Protein AF-A0A4Q4CJZ8-F1 (afdb_monomer)

Radius of gyration: 35.41 Å; Cα contacts (8 Å, |Δi|>4): 61; chains: 1; bounding box: 88×68×101 Å

Mean predicted aligned error: 16.84 Å

Structure (mmCIF, N/CA/C/O backbone):
data_AF-A0A4Q4CJZ8-F1
#
_entry.id   AF-A0A4Q4CJZ8-F1
#
loop_
_atom_site.group_PDB
_atom_site.id
_atom_site.type_symbol
_atom_site.label_atom_id
_atom_site.label_alt_id
_atom_site.label_comp_id
_atom_site.label_asym_id
_atom_site.label_entity_id
_atom_site.label_seq_id
_atom_site.pdbx_PDB_ins_code
_atom_site.Cartn_x
_atom_site.Cartn_y
_atom_site.Cartn_z
_atom_site.occupancy
_atom_site.B_iso_or_equiv
_atom_site.auth_seq_id
_atom_site.auth_comp_id
_atom_site.auth_asym_id
_atom_site.auth_atom_id
_atom_site.pdbx_PDB_model_num
ATOM 1 N N . MET A 1 1 ? 57.963 6.207 -37.052 1.00 55.28 1 MET A N 1
ATOM 2 C CA . MET A 1 1 ? 56.684 5.453 -37.111 1.00 55.28 1 MET A CA 1
ATOM 3 C C . MET A 1 1 ? 55.478 6.366 -36.857 1.00 55.28 1 MET A C 1
ATOM 5 O O . MET A 1 1 ? 54.587 6.380 -37.692 1.00 55.28 1 MET A O 1
ATOM 9 N N . ALA A 1 2 ? 55.462 7.180 -35.789 1.00 58.94 2 ALA A N 1
ATOM 10 C CA . ALA A 1 2 ? 54.347 8.095 -35.489 1.00 58.94 2 ALA A CA 1
ATOM 11 C C . ALA A 1 2 ? 54.150 9.240 -36.516 1.00 58.94 2 ALA A C 1
ATOM 13 O O . ALA A 1 2 ? 53.022 9.506 -36.915 1.00 58.94 2 ALA A O 1
ATOM 14 N N . GLU A 1 3 ? 55.219 9.862 -37.029 1.00 59.12 3 GLU A N 1
ATOM 15 C CA . GLU A 1 3 ? 55.091 10.961 -38.013 1.00 59.12 3 GLU A CA 1
ATOM 16 C C . GLU A 1 3 ? 54.532 10.517 -39.376 1.00 59.12 3 GLU A C 1
ATOM 18 O O . GLU A 1 3 ? 53.774 11.246 -40.017 1.00 59.12 3 GLU A O 1
ATOM 23 N N . ALA A 1 4 ? 54.830 9.285 -39.801 1.00 64.12 4 ALA A N 1
ATOM 24 C CA . ALA A 1 4 ? 54.294 8.721 -41.041 1.00 64.12 4 ALA A CA 1
ATOM 25 C C . ALA A 1 4 ? 52.776 8.456 -40.953 1.00 64.12 4 ALA A C 1
ATOM 27 O O . ALA A 1 4 ? 52.062 8.621 -41.946 1.00 64.12 4 ALA A O 1
ATOM 28 N N . ALA A 1 5 ? 52.272 8.100 -39.764 1.00 65.19 5 ALA A N 1
ATOM 29 C CA . ALA A 1 5 ? 50.844 7.909 -39.502 1.00 65.19 5 ALA A CA 1
ATOM 30 C C . ALA A 1 5 ? 50.070 9.241 -39.518 1.00 65.19 5 ALA A C 1
ATOM 32 O O . ALA A 1 5 ? 48.980 9.322 -40.079 1.00 65.19 5 ALA A O 1
ATOM 33 N N . VAL A 1 6 ? 50.658 10.317 -38.984 1.00 73.44 6 VAL A N 1
ATOM 34 C CA . VAL A 1 6 ? 50.047 11.659 -39.015 1.00 73.44 6 VAL A CA 1
ATOM 35 C C . VAL A 1 6 ? 49.985 12.206 -40.447 1.00 73.44 6 VAL A C 1
ATOM 37 O O . VAL A 1 6 ? 48.949 12.720 -40.871 1.00 73.44 6 VAL A O 1
ATOM 40 N N . GLY A 1 7 ? 51.051 12.029 -41.237 1.00 78.19 7 GLY A N 1
ATOM 41 C CA . GLY A 1 7 ? 51.081 12.460 -42.640 1.00 78.19 7 GLY A CA 1
ATOM 42 C C . GLY A 1 7 ? 50.106 11.700 -43.551 1.00 78.19 7 GLY A C 1
ATOM 43 O O . GLY A 1 7 ? 49.551 12.279 -44.487 1.00 78.19 7 GLY A O 1
ATOM 44 N N . THR A 1 8 ? 49.855 10.416 -43.280 1.00 77.56 8 THR A N 1
ATOM 45 C CA . THR A 1 8 ? 48.871 9.609 -44.025 1.00 77.56 8 THR A CA 1
ATOM 46 C C . THR A 1 8 ? 47.430 9.931 -43.625 1.00 77.56 8 THR A C 1
ATOM 48 O O . THR A 1 8 ? 46.586 10.048 -44.513 1.00 77.56 8 THR A O 1
ATOM 51 N N . LEU A 1 9 ? 47.155 10.193 -42.342 1.00 82.12 9 LEU A N 1
ATOM 52 C CA . LEU A 1 9 ? 45.859 10.706 -41.873 1.00 82.12 9 LEU A CA 1
ATOM 53 C C . LEU A 1 9 ? 45.522 12.074 -42.483 1.00 82.12 9 LEU A C 1
ATOM 55 O O . LEU A 1 9 ? 44.416 12.264 -42.985 1.00 82.12 9 LEU A O 1
ATOM 59 N N . ALA A 1 10 ? 46.479 13.007 -42.514 1.00 80.50 10 ALA A N 1
ATOM 60 C CA . ALA A 1 10 ? 46.269 14.339 -43.086 1.00 80.50 10 ALA A CA 1
ATOM 61 C C . ALA A 1 10 ? 45.946 14.287 -44.591 1.00 80.50 10 ALA A C 1
ATOM 63 O O . ALA A 1 10 ? 45.011 14.942 -45.056 1.00 80.50 10 ALA A O 1
ATOM 64 N N . ARG A 1 11 ? 46.671 13.453 -45.352 1.00 80.12 11 ARG A N 1
ATOM 65 C CA . ARG A 1 11 ? 46.379 13.214 -46.777 1.00 80.12 11 ARG A CA 1
ATOM 66 C C . ARG A 1 11 ? 45.036 12.513 -46.976 1.00 80.12 11 ARG A C 1
ATOM 68 O O . ARG A 1 11 ? 44.320 12.860 -47.911 1.00 80.12 11 ARG A O 1
ATOM 75 N N . GLY A 1 12 ? 44.675 11.581 -46.092 1.00 81.56 12 GLY A N 1
ATOM 76 C CA . GLY A 1 12 ? 43.373 10.913 -46.095 1.00 81.56 12 GLY A CA 1
ATOM 77 C C . GLY A 1 12 ? 42.212 11.891 -45.906 1.00 81.56 12 GLY A C 1
ATOM 78 O O . GLY A 1 12 ? 41.289 11.906 -46.719 1.00 81.56 12 GLY A O 1
ATOM 79 N N . CYS A 1 13 ? 42.290 12.771 -44.903 1.00 84.19 13 CYS A N 1
ATOM 80 C CA . CYS A 1 13 ? 41.291 13.818 -44.666 1.00 84.19 13 CYS A CA 1
ATOM 81 C C . CYS A 1 13 ? 41.201 14.811 -45.835 1.00 84.19 13 CYS A C 1
ATOM 83 O O . CYS A 1 13 ? 40.101 15.161 -46.261 1.00 84.19 13 CYS A O 1
ATOM 85 N N . GLY A 1 14 ? 42.345 15.231 -46.392 1.00 82.94 14 GLY A N 1
ATOM 86 C CA . GLY A 1 14 ? 42.392 16.130 -47.549 1.00 82.94 14 GLY A CA 1
ATOM 87 C C . GLY A 1 14 ? 41.793 15.514 -48.818 1.00 82.94 14 GLY A C 1
ATOM 88 O O . GLY A 1 14 ? 41.051 16.181 -49.538 1.00 82.94 14 GLY A O 1
ATOM 89 N N . ALA A 1 15 ? 42.048 14.226 -49.070 1.00 81.38 15 ALA A N 1
ATOM 90 C CA . ALA A 1 15 ? 41.453 13.495 -50.187 1.00 81.38 15 ALA A CA 1
ATOM 91 C C . ALA A 1 15 ? 39.929 13.340 -50.028 1.00 81.38 15 ALA A C 1
ATOM 93 O O . ALA A 1 15 ? 39.193 13.570 -50.986 1.00 81.38 15 ALA A O 1
ATOM 94 N N . LEU A 1 16 ? 39.446 13.034 -48.818 1.00 82.06 16 LEU A N 1
ATOM 95 C CA . LEU A 1 16 ? 38.016 12.972 -48.490 1.00 82.06 16 LEU A CA 1
ATOM 96 C C . LEU A 1 16 ? 37.323 14.323 -48.710 1.00 82.06 16 LEU A C 1
ATOM 98 O O . LEU A 1 16 ? 36.301 14.383 -49.390 1.00 82.06 16 LEU A O 1
ATOM 102 N N . ALA A 1 17 ? 37.914 15.414 -48.217 1.00 82.56 17 ALA A N 1
ATOM 103 C CA . ALA A 1 17 ? 37.393 16.764 -48.428 1.00 82.56 17 ALA A CA 1
ATOM 104 C C . ALA A 1 17 ? 37.370 17.146 -49.920 1.00 82.56 17 ALA A C 1
ATOM 106 O O . ALA A 1 17 ? 36.387 17.707 -50.407 1.00 82.56 17 ALA A O 1
ATOM 107 N N . GLY A 1 18 ? 38.418 16.782 -50.667 1.00 81.44 18 GLY A N 1
ATOM 108 C CA . GLY A 1 18 ? 38.489 16.996 -52.112 1.00 81.44 18 GLY A CA 1
ATOM 109 C C . GLY A 1 18 ? 37.427 16.217 -52.897 1.00 81.44 18 GLY A C 1
ATOM 110 O O . GLY A 1 18 ? 36.854 16.750 -53.847 1.00 81.44 18 GLY A O 1
ATOM 111 N N . ILE A 1 19 ? 37.122 14.980 -52.495 1.00 79.81 19 ILE A N 1
ATOM 112 C CA . ILE A 1 19 ? 36.039 14.169 -53.076 1.00 79.81 19 ILE A CA 1
ATOM 113 C C . ILE A 1 19 ? 34.674 14.794 -52.756 1.00 79.81 19 ILE A C 1
ATOM 115 O O . ILE A 1 19 ? 33.838 14.920 -53.653 1.00 79.81 19 ILE A O 1
ATOM 119 N N . CYS A 1 20 ? 34.479 15.276 -51.524 1.00 79.56 20 CYS A N 1
ATOM 120 C CA . CYS A 1 20 ? 33.250 15.958 -51.122 1.00 79.56 20 CYS A CA 1
ATOM 121 C C . CYS A 1 20 ? 32.994 17.246 -51.922 1.00 79.56 20 CYS A C 1
ATOM 123 O O . CYS A 1 20 ? 31.863 17.501 -52.335 1.00 79.56 20 CYS A O 1
ATOM 125 N N . ALA A 1 21 ? 34.042 18.032 -52.190 1.00 82.62 21 ALA A N 1
ATOM 126 C CA . ALA A 1 21 ? 33.941 19.283 -52.944 1.00 82.62 21 ALA A CA 1
ATOM 127 C C . ALA A 1 21 ? 33.695 19.074 -54.449 1.00 82.62 21 ALA A C 1
ATOM 129 O O . ALA A 1 21 ? 33.077 19.916 -55.098 1.00 82.62 21 ALA A O 1
ATOM 130 N N . ARG A 1 22 ? 34.154 17.951 -55.019 1.00 84.38 22 ARG A N 1
ATOM 131 C CA . ARG A 1 22 ? 33.981 17.639 -56.449 1.00 84.38 22 ARG A CA 1
ATOM 132 C C . ARG A 1 22 ? 32.561 17.170 -56.794 1.00 84.38 22 ARG A C 1
ATOM 134 O O . ARG A 1 22 ? 32.149 17.330 -57.938 1.00 84.38 22 ARG A O 1
ATOM 141 N N . TRP A 1 23 ? 31.819 16.598 -55.839 1.00 83.69 23 TRP A N 1
ATOM 142 C CA . TRP A 1 23 ? 30.488 16.006 -56.067 1.00 83.69 23 TRP A CA 1
ATOM 143 C C . TRP A 1 23 ? 29.445 16.465 -55.023 1.00 83.69 23 TRP A C 1
ATOM 145 O O . TRP A 1 23 ? 28.802 15.631 -54.378 1.00 83.69 23 TRP A O 1
ATOM 155 N N . PRO A 1 24 ? 29.204 17.782 -54.863 1.00 85.19 24 PRO A N 1
ATOM 156 C CA . PRO A 1 24 ? 28.404 18.314 -53.755 1.00 85.19 24 PRO A CA 1
ATOM 157 C C . PRO A 1 24 ? 26.953 17.806 -53.751 1.00 85.19 24 PRO A C 1
ATOM 159 O O . PRO A 1 24 ? 26.394 17.532 -52.692 1.00 85.19 24 PRO A O 1
ATOM 162 N N . ARG A 1 25 ? 26.343 17.614 -54.931 1.00 88.81 25 ARG A N 1
ATOM 163 C CA . ARG A 1 25 ? 24.959 17.117 -55.051 1.00 88.81 25 ARG A CA 1
ATOM 164 C C . ARG A 1 25 ? 24.806 15.664 -54.594 1.00 88.81 25 ARG A C 1
ATOM 166 O O . ARG A 1 25 ? 23.810 15.338 -53.957 1.00 88.81 25 ARG A O 1
ATOM 173 N N . VAL A 1 26 ? 25.784 14.805 -54.892 1.00 89.75 26 VAL A N 1
ATOM 174 C CA . VAL A 1 26 ? 25.755 13.387 -54.490 1.00 89.75 26 VAL A CA 1
ATOM 175 C C . VAL A 1 26 ? 25.976 13.253 -52.989 1.00 89.75 26 VAL A C 1
ATOM 177 O O . VAL A 1 26 ? 25.256 12.505 -52.336 1.00 89.75 26 VAL A O 1
ATOM 180 N N . VAL A 1 27 ? 26.904 14.033 -52.427 1.00 90.88 27 VAL A N 1
ATOM 181 C CA . VAL A 1 27 ? 27.129 14.078 -50.975 1.00 90.88 27 VAL A CA 1
ATOM 182 C C . VAL A 1 27 ? 25.878 14.561 -50.244 1.00 90.88 27 VAL A C 1
ATOM 184 O O . VAL A 1 27 ? 25.489 13.953 -49.252 1.00 90.88 27 VAL A O 1
ATOM 187 N N . LEU A 1 28 ? 25.208 15.600 -50.754 1.00 91.62 28 LEU A N 1
ATOM 188 C CA . LEU A 1 28 ? 23.969 16.107 -50.163 1.00 91.62 28 LEU A CA 1
ATOM 189 C C . LEU A 1 28 ? 22.838 15.069 -50.216 1.00 91.62 28 LEU A C 1
ATOM 191 O O . LEU A 1 28 ? 22.166 14.854 -49.211 1.00 91.62 28 LEU A O 1
ATOM 195 N N . ALA A 1 29 ? 22.645 14.401 -51.357 1.00 93.44 29 ALA A N 1
ATOM 196 C CA . ALA A 1 29 ? 21.6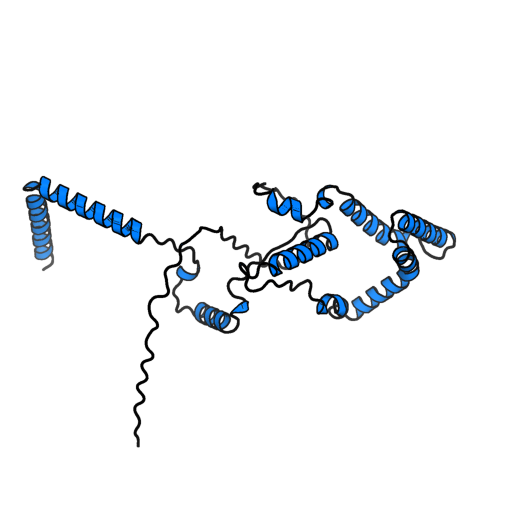30 13.357 -51.502 1.00 93.44 29 ALA A CA 1
ATOM 197 C C . ALA A 1 29 ? 21.902 12.157 -50.579 1.00 93.44 29 ALA A C 1
ATOM 199 O O . ALA A 1 29 ? 20.982 11.649 -49.939 1.00 93.44 29 ALA A O 1
ATOM 200 N N . LEU A 1 30 ? 23.166 11.741 -50.461 1.00 94.81 30 LEU A N 1
ATOM 201 C CA . LEU A 1 30 ? 23.579 10.673 -49.554 1.00 94.81 30 LEU A CA 1
ATOM 202 C C . LEU A 1 30 ? 23.357 11.069 -48.089 1.00 94.81 30 LEU A C 1
ATOM 204 O O . LEU A 1 30 ? 22.776 10.296 -47.333 1.00 94.81 30 LEU A O 1
ATOM 208 N N . ALA A 1 31 ? 23.776 12.274 -47.694 1.00 94.00 31 ALA A N 1
ATOM 209 C CA . ALA A 1 31 ? 23.586 12.783 -46.338 1.00 94.00 31 ALA A CA 1
ATOM 210 C C . ALA A 1 31 ? 22.098 12.873 -45.975 1.00 94.00 31 ALA A C 1
ATOM 212 O O . ALA A 1 31 ? 21.706 12.456 -44.887 1.00 94.00 31 ALA A O 1
ATOM 213 N N . LEU A 1 32 ? 21.260 13.343 -46.905 1.00 96.38 32 LEU A N 1
ATOM 214 C CA . LEU A 1 32 ? 19.811 13.381 -46.730 1.00 96.38 32 LEU A CA 1
ATOM 215 C C . LEU A 1 32 ? 19.224 11.968 -46.601 1.00 96.38 32 LEU A C 1
ATOM 217 O O . LEU A 1 32 ? 18.415 11.724 -45.710 1.00 96.38 32 LEU A O 1
ATOM 221 N N . GLY A 1 33 ? 19.660 11.024 -47.438 1.00 97.06 33 GLY A N 1
ATOM 222 C CA . GLY A 1 33 ? 19.234 9.626 -47.363 1.00 97.06 33 GLY A CA 1
ATOM 223 C C . GLY A 1 33 ? 19.596 8.970 -46.028 1.00 97.06 33 GLY A C 1
ATOM 224 O O . GLY A 1 33 ? 18.750 8.327 -45.409 1.00 97.06 33 GLY A O 1
ATOM 225 N N . VAL A 1 34 ? 20.819 9.190 -45.537 1.00 96.75 34 VAL A N 1
ATOM 226 C CA . VAL A 1 34 ? 21.269 8.700 -44.224 1.00 96.75 34 VAL A CA 1
ATOM 227 C C . VAL A 1 34 ? 20.493 9.368 -43.090 1.00 96.75 34 VAL A C 1
ATOM 229 O O . VAL A 1 34 ? 20.089 8.678 -42.160 1.00 96.75 34 VAL A O 1
ATOM 232 N N . ALA A 1 35 ? 20.233 10.676 -43.166 1.00 95.69 35 ALA A N 1
ATOM 233 C CA . ALA A 1 35 ? 19.447 11.389 -42.161 1.00 95.69 35 ALA A CA 1
ATOM 234 C C . ALA A 1 35 ? 18.001 10.874 -42.092 1.00 95.69 35 ALA A C 1
ATOM 236 O O . ALA A 1 35 ? 17.486 10.639 -41.000 1.00 95.69 35 ALA A O 1
ATOM 237 N N . LEU A 1 36 ? 17.362 10.633 -43.242 1.00 96.44 36 LEU A N 1
ATOM 238 C CA . LEU A 1 36 ? 16.020 10.051 -43.310 1.00 96.44 36 LEU A CA 1
ATOM 239 C C . LEU A 1 36 ? 15.998 8.614 -42.783 1.00 96.44 36 LEU A C 1
ATOM 241 O O . LEU A 1 36 ? 15.100 8.261 -42.022 1.00 96.44 36 LEU A O 1
ATOM 245 N N . LEU A 1 37 ? 16.999 7.800 -43.129 1.00 96.19 37 LEU A N 1
ATOM 246 C CA . LEU A 1 37 ? 17.123 6.437 -42.616 1.00 96.19 37 LEU A CA 1
ATOM 247 C C . LEU A 1 37 ? 17.346 6.431 -41.097 1.00 96.19 37 LEU A C 1
ATOM 249 O O . LEU A 1 37 ? 16.690 5.675 -40.389 1.00 96.19 37 LEU A O 1
ATOM 253 N N . ALA A 1 38 ? 18.226 7.293 -40.583 1.00 93.94 38 ALA A N 1
ATOM 254 C CA . ALA A 1 38 ? 18.468 7.442 -39.152 1.00 93.94 38 ALA A CA 1
ATOM 255 C C . ALA A 1 38 ? 17.204 7.915 -38.422 1.00 93.94 38 ALA A C 1
ATOM 257 O O . ALA A 1 38 ? 16.842 7.337 -37.402 1.00 93.94 38 ALA A O 1
ATOM 258 N N . GLY A 1 39 ? 16.486 8.898 -38.975 1.00 94.38 39 GLY A N 1
ATOM 259 C CA . GLY A 1 39 ? 15.194 9.347 -38.457 1.00 94.38 39 GLY A CA 1
ATOM 260 C C . GLY A 1 39 ? 14.152 8.227 -38.439 1.00 94.38 39 GLY A C 1
ATOM 261 O O . GLY A 1 39 ? 13.475 8.038 -37.430 1.00 94.38 39 GLY A O 1
A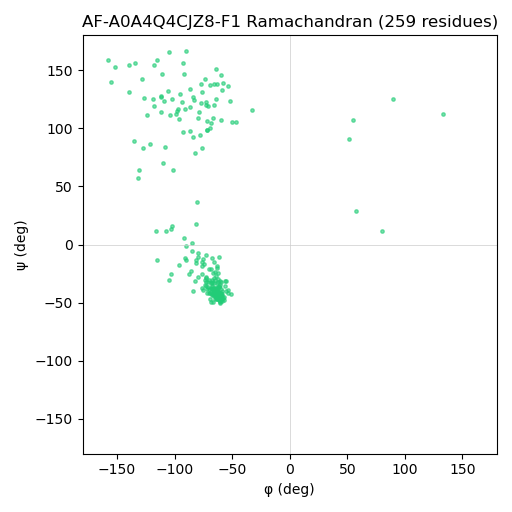TOM 262 N N . ALA A 1 40 ? 14.076 7.424 -39.504 1.00 94.56 40 ALA A N 1
ATOM 263 C CA . ALA A 1 40 ? 13.194 6.263 -39.569 1.00 94.56 40 ALA A CA 1
ATOM 264 C C . ALA A 1 40 ? 13.564 5.213 -38.510 1.00 94.56 40 ALA A C 1
ATOM 266 O O . ALA A 1 40 ? 12.692 4.759 -37.770 1.00 94.56 40 ALA A O 1
ATOM 267 N N . VAL A 1 41 ? 14.850 4.881 -38.369 1.00 95.81 41 VAL A N 1
ATOM 268 C CA . VAL A 1 41 ? 15.341 3.927 -37.364 1.00 95.81 41 VAL A CA 1
ATOM 269 C C . VAL A 1 41 ? 15.059 4.419 -35.949 1.00 95.81 41 VAL A C 1
ATOM 271 O O . VAL A 1 41 ? 14.549 3.646 -35.143 1.00 95.81 41 VAL A O 1
ATOM 274 N N . VAL A 1 42 ? 15.326 5.693 -35.650 1.00 94.75 42 VAL A N 1
ATOM 275 C CA . VAL A 1 42 ? 15.001 6.285 -34.347 1.00 94.75 42 VAL A CA 1
ATOM 276 C C . VAL A 1 42 ? 13.495 6.233 -34.117 1.00 94.75 42 VAL A C 1
ATOM 278 O O . VAL A 1 42 ? 13.077 5.729 -33.087 1.00 94.75 42 VAL A O 1
ATOM 281 N N . SER A 1 43 ? 12.662 6.633 -35.081 1.00 92.00 43 SER A N 1
ATOM 282 C CA . SER A 1 43 ? 11.199 6.592 -34.917 1.00 92.00 43 SER A CA 1
ATOM 283 C C . SER A 1 43 ? 10.646 5.183 -34.663 1.00 92.00 43 SER A C 1
ATOM 285 O O . SER A 1 43 ? 9.659 5.032 -33.949 1.00 92.00 43 SER A O 1
ATOM 287 N N . GLN A 1 44 ? 11.291 4.148 -35.213 1.00 91.62 44 GLN A N 1
ATOM 288 C CA . GLN A 1 44 ? 10.876 2.753 -35.053 1.00 91.62 44 GLN A CA 1
ATOM 289 C C . GLN A 1 44 ? 11.464 2.080 -33.808 1.00 91.62 44 GLN A C 1
ATOM 291 O O . GLN A 1 44 ? 10.884 1.115 -33.319 1.00 91.62 44 GLN A O 1
ATOM 296 N N . ARG A 1 45 ? 12.618 2.546 -33.315 1.00 90.19 45 ARG A N 1
ATOM 297 C CA . ARG A 1 45 ? 13.365 1.931 -32.202 1.00 90.19 45 ARG A CA 1
ATOM 298 C C . ARG A 1 45 ? 13.482 2.823 -30.969 1.00 90.19 45 ARG A C 1
ATOM 300 O O . ARG A 1 45 ? 14.282 2.535 -30.082 1.00 90.19 45 ARG A O 1
ATOM 307 N N . PHE A 1 46 ? 12.735 3.921 -30.912 1.00 90.38 46 PHE A N 1
ATOM 308 C CA . PHE A 1 46 ? 12.732 4.795 -29.750 1.00 90.38 46 PHE A CA 1
ATOM 309 C C . PHE A 1 46 ? 12.005 4.107 -28.589 1.00 90.38 46 PHE A C 1
ATOM 311 O O . PHE A 1 46 ? 10.778 4.116 -28.507 1.00 90.38 46 PHE A O 1
ATOM 318 N N . GLU A 1 47 ? 12.783 3.513 -27.688 1.00 88.19 47 GLU A N 1
ATOM 319 C CA . GLU A 1 47 ? 12.310 2.924 -26.438 1.00 88.19 47 GLU A CA 1
ATOM 320 C C . GLU A 1 47 ? 12.837 3.748 -25.260 1.00 88.19 47 GLU A C 1
ATOM 322 O O . GLU A 1 47 ? 14.035 4.002 -25.143 1.00 88.19 47 GLU A O 1
ATOM 327 N N . MET A 1 48 ? 11.937 4.180 -24.374 1.00 86.69 48 MET A N 1
ATOM 328 C CA . MET A 1 48 ? 12.300 4.902 -23.157 1.00 86.69 48 MET A CA 1
ATOM 329 C C . MET A 1 48 ? 12.182 3.960 -21.961 1.00 86.69 48 MET A C 1
ATOM 331 O O . MET A 1 48 ? 11.079 3.562 -21.584 1.00 86.69 48 MET A O 1
ATOM 335 N N . ASN A 1 49 ? 13.315 3.607 -21.354 1.00 85.94 49 ASN A N 1
ATOM 336 C CA . ASN A 1 49 ? 13.328 2.760 -20.170 1.00 85.94 49 ASN A CA 1
ATOM 337 C C . ASN A 1 49 ? 13.168 3.607 -18.896 1.00 85.94 49 ASN A C 1
ATOM 339 O O . ASN A 1 49 ? 13.997 4.465 -18.604 1.00 85.94 49 ASN A O 1
ATOM 343 N N . THR A 1 50 ? 12.096 3.366 -18.138 1.00 86.56 50 THR A N 1
ATOM 344 C CA . THR A 1 50 ? 11.842 3.999 -16.826 1.00 86.56 50 THR A CA 1
ATOM 345 C C . THR A 1 50 ? 12.134 3.052 -15.662 1.00 86.56 50 THR A C 1
ATOM 347 O O . THR A 1 50 ? 11.703 3.285 -14.528 1.00 86.56 50 THR A O 1
ATOM 350 N N . ASP A 1 51 ? 12.811 1.942 -15.945 1.00 81.06 51 ASP A N 1
ATOM 351 C CA . ASP A 1 51 ? 13.274 0.990 -14.955 1.00 81.06 51 ASP A CA 1
ATOM 352 C C . ASP A 1 51 ? 14.545 1.501 -14.276 1.00 81.06 51 ASP A C 1
ATOM 354 O O . ASP A 1 51 ? 15.604 1.634 -14.893 1.00 81.06 51 ASP A O 1
ATOM 358 N N . THR A 1 52 ? 14.433 1.790 -12.983 1.00 83.31 52 THR A N 1
ATOM 359 C CA . THR A 1 52 ? 15.575 2.171 -12.151 1.00 83.31 52 THR A CA 1
ATOM 360 C C . THR A 1 52 ? 16.571 1.028 -12.010 1.00 83.31 52 THR A C 1
ATOM 362 O O . THR A 1 52 ? 17.761 1.271 -11.811 1.00 83.31 52 THR A O 1
ATOM 365 N N . ASP A 1 53 ? 16.122 -0.213 -12.186 1.00 81.19 53 ASP A N 1
ATOM 366 C CA . ASP A 1 53 ? 16.967 -1.390 -12.067 1.00 81.19 53 ASP A CA 1
ATOM 367 C C . ASP A 1 53 ? 17.797 -1.601 -13.339 1.00 81.19 53 ASP A C 1
ATOM 369 O O . ASP A 1 53 ? 18.785 -2.330 -13.333 1.00 81.19 53 ASP A O 1
ATOM 373 N N . ALA A 1 54 ? 17.526 -0.889 -14.428 1.00 83.12 54 ALA A N 1
ATOM 374 C CA . ALA A 1 54 ? 18.434 -0.875 -15.571 1.00 83.12 54 ALA A CA 1
ATOM 375 C C . ALA A 1 54 ? 19.688 -0.010 -15.331 1.00 83.12 54 ALA A C 1
ATOM 377 O O . ALA A 1 54 ? 20.642 -0.095 -16.100 1.00 83.12 54 ALA A O 1
ATOM 378 N N . LEU A 1 55 ? 19.711 0.808 -14.268 1.00 86.31 55 LEU A N 1
ATOM 379 C CA . LEU A 1 55 ? 20.794 1.766 -14.014 1.00 86.31 55 LEU A CA 1
ATOM 380 C C . LEU A 1 55 ? 22.038 1.155 -13.357 1.00 86.31 55 LEU A C 1
ATOM 382 O O . LEU A 1 55 ? 23.088 1.793 -13.369 1.00 86.31 55 LEU A O 1
ATOM 386 N N . PHE A 1 56 ? 21.947 -0.051 -12.787 1.00 87.19 56 PHE A N 1
ATOM 387 C CA . PHE A 1 56 ? 23.089 -0.698 -12.134 1.00 87.19 56 PHE A CA 1
ATOM 388 C C . PHE A 1 56 ? 23.473 -2.022 -12.818 1.00 87.19 56 PHE A C 1
ATOM 390 O O . PHE A 1 56 ? 22.625 -2.668 -13.434 1.00 87.19 56 PHE A O 1
ATOM 397 N N . PRO A 1 57 ? 24.741 -2.458 -12.715 1.00 86.56 57 PRO A N 1
ATOM 398 C CA . PRO A 1 57 ? 25.183 -3.765 -13.202 1.00 86.56 57 PRO A CA 1
ATOM 399 C C . PRO A 1 57 ? 24.406 -4.918 -12.560 1.00 86.56 57 PRO A C 1
ATOM 401 O O . PRO A 1 57 ? 24.123 -4.893 -11.365 1.00 86.56 57 PRO A O 1
ATOM 404 N N . ALA A 1 58 ? 24.040 -5.934 -13.346 1.00 84.94 58 ALA A N 1
ATOM 405 C CA . ALA A 1 58 ? 23.185 -7.039 -12.901 1.00 84.94 58 ALA A CA 1
ATOM 406 C C . ALA A 1 58 ? 23.863 -8.002 -11.903 1.00 84.94 58 ALA A C 1
ATOM 408 O O . ALA A 1 58 ? 23.179 -8.719 -11.175 1.00 84.94 58 ALA A O 1
ATOM 409 N N . ASP A 1 59 ? 25.188 -8.032 -11.873 1.00 87.75 59 ASP A N 1
ATOM 410 C CA . ASP A 1 59 ? 26.052 -8.953 -11.130 1.00 87.75 59 ASP A CA 1
ATOM 411 C C . ASP A 1 59 ? 26.323 -8.537 -9.676 1.00 87.75 59 ASP A C 1
ATOM 413 O O . ASP A 1 59 ? 27.002 -9.248 -8.936 1.00 87.75 59 ASP A O 1
ATOM 417 N N . LEU A 1 60 ? 25.748 -7.419 -9.229 1.00 91.88 60 LEU A N 1
ATOM 418 C CA . LEU A 1 60 ? 25.890 -6.963 -7.852 1.00 91.88 60 LEU A CA 1
ATOM 419 C C . LEU A 1 60 ? 25.276 -7.971 -6.853 1.00 91.88 60 LEU A C 1
ATOM 421 O O . LEU A 1 60 ? 24.160 -8.453 -7.073 1.00 91.88 60 LEU A O 1
ATOM 425 N N . PRO A 1 61 ? 25.929 -8.245 -5.705 1.00 92.81 61 PRO A N 1
ATOM 426 C CA . PRO A 1 61 ? 25.435 -9.206 -4.714 1.00 92.81 61 PRO A CA 1
ATOM 427 C C . PRO A 1 61 ? 23.997 -8.945 -4.241 1.00 92.81 61 PRO A C 1
ATOM 429 O O . PRO A 1 61 ? 23.211 -9.880 -4.098 1.00 92.81 61 PRO A O 1
ATOM 432 N N . TRP A 1 62 ? 23.617 -7.678 -4.045 1.00 90.50 62 TRP A N 1
ATOM 433 C CA . TRP A 1 62 ? 22.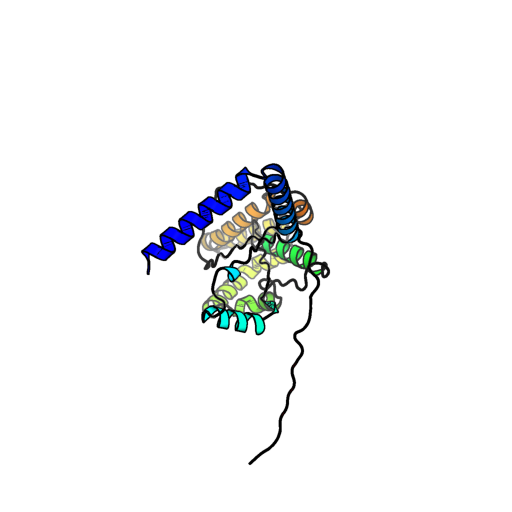257 -7.318 -3.636 1.00 90.50 62 TRP A CA 1
ATOM 434 C C . TRP A 1 62 ? 21.212 -7.607 -4.725 1.00 90.50 62 TRP A C 1
ATOM 436 O O . TRP A 1 62 ? 20.100 -7.993 -4.383 1.00 90.50 62 TRP A O 1
ATOM 446 N N . ARG A 1 63 ? 21.571 -7.540 -6.016 1.00 90.06 63 ARG A N 1
ATOM 447 C CA . ARG A 1 63 ? 20.673 -7.892 -7.133 1.00 90.06 63 ARG A CA 1
ATOM 448 C C . ARG A 1 63 ? 20.443 -9.377 -7.279 1.00 90.06 63 ARG A C 1
ATOM 450 O O . ARG A 1 63 ? 19.371 -9.803 -7.697 1.00 90.06 63 ARG A O 1
ATOM 457 N N . LEU A 1 64 ? 21.466 -10.176 -6.997 1.00 90.50 64 LEU A N 1
ATOM 458 C CA . LEU A 1 64 ? 21.322 -11.628 -6.958 1.00 90.50 64 LEU A CA 1
ATOM 459 C C . LEU A 1 64 ? 20.341 -12.019 -5.847 1.00 90.50 64 LEU A C 1
ATOM 461 O O . LEU A 1 64 ? 19.467 -12.852 -6.069 1.00 90.50 64 LEU A O 1
ATOM 465 N N . THR A 1 65 ? 20.442 -11.378 -4.681 1.00 91.81 65 THR A N 1
ATOM 466 C CA . THR A 1 65 ? 19.508 -11.586 -3.567 1.00 91.81 65 THR A CA 1
ATOM 467 C C . THR A 1 65 ? 18.102 -11.078 -3.885 1.00 91.81 65 THR A C 1
ATOM 469 O O . THR A 1 65 ? 17.138 -11.793 -3.631 1.00 91.81 65 THR A O 1
ATOM 472 N N . GLU A 1 66 ? 17.971 -9.894 -4.485 1.00 88.81 66 GLU A N 1
ATOM 473 C CA . GLU A 1 66 ? 16.686 -9.331 -4.919 1.00 88.81 66 GLU A CA 1
ATOM 474 C C . GLU A 1 66 ? 15.977 -10.249 -5.920 1.00 88.81 66 GLU A C 1
ATOM 476 O O . GLU A 1 66 ? 14.820 -10.600 -5.712 1.00 88.81 66 GLU A O 1
ATOM 481 N N . ARG A 1 67 ? 16.692 -10.754 -6.935 1.00 87.75 67 ARG A N 1
ATOM 482 C CA . ARG A 1 67 ? 16.136 -11.720 -7.895 1.00 87.75 67 ARG A CA 1
ATOM 483 C C . ARG A 1 67 ? 15.707 -13.027 -7.238 1.00 87.75 67 ARG A C 1
ATOM 485 O O . ARG A 1 67 ? 14.611 -13.502 -7.508 1.00 87.75 67 ARG A O 1
ATOM 492 N N . ARG A 1 68 ? 16.515 -13.572 -6.322 1.00 91.00 68 ARG A N 1
ATOM 493 C CA . ARG A 1 68 ? 16.128 -14.762 -5.541 1.00 91.00 68 ARG A CA 1
ATOM 494 C C . ARG A 1 68 ? 14.865 -14.513 -4.714 1.00 91.00 68 ARG A C 1
ATOM 496 O O . ARG A 1 68 ? 14.034 -15.406 -4.589 1.00 91.00 68 ARG A O 1
ATOM 503 N N . MET A 1 69 ? 14.710 -13.314 -4.153 1.00 90.25 69 MET A N 1
ATOM 504 C CA . MET A 1 69 ? 13.520 -12.942 -3.389 1.00 90.25 69 MET A CA 1
ATOM 505 C C . MET A 1 69 ? 12.287 -12.793 -4.290 1.00 90.25 69 MET A C 1
ATOM 507 O O . MET A 1 69 ? 11.220 -13.287 -3.927 1.00 90.25 69 MET A O 1
ATOM 511 N N . ALA A 1 70 ? 12.442 -12.178 -5.464 1.00 88.00 70 ALA A N 1
ATOM 512 C CA . ALA A 1 70 ? 11.393 -12.038 -6.473 1.00 88.00 70 ALA A CA 1
ATOM 513 C C . ALA A 1 70 ? 10.907 -13.404 -6.991 1.00 88.00 70 ALA A C 1
ATOM 515 O O . ALA A 1 70 ? 9.705 -13.641 -7.105 1.00 88.00 70 ALA A O 1
ATOM 516 N N . GLU A 1 71 ? 11.836 -14.332 -7.244 1.00 90.62 71 GLU A N 1
ATOM 517 C CA . GLU A 1 71 ? 11.538 -15.707 -7.663 1.00 90.62 71 GLU A CA 1
ATOM 518 C C . GLU A 1 71 ? 10.833 -16.513 -6.561 1.00 90.62 71 GLU A C 1
ATOM 520 O O . GLU A 1 71 ? 9.909 -17.274 -6.849 1.00 90.62 71 GLU A O 1
ATOM 525 N N . ALA A 1 72 ? 11.235 -16.333 -5.298 1.00 93.94 72 ALA A N 1
ATOM 526 C CA . ALA A 1 72 ? 10.629 -17.024 -4.162 1.00 93.94 72 ALA A CA 1
ATOM 527 C C . ALA A 1 72 ? 9.232 -16.486 -3.796 1.00 93.94 72 ALA A C 1
ATOM 529 O O . ALA A 1 72 ? 8.396 -17.242 -3.300 1.00 93.94 72 ALA A O 1
ATOM 530 N N . PHE A 1 73 ? 8.964 -15.197 -4.034 1.00 90.81 73 PHE A N 1
ATOM 531 C CA . PHE A 1 73 ? 7.710 -14.534 -3.659 1.00 90.81 73 PHE A CA 1
ATOM 532 C C . PHE A 1 73 ? 7.101 -13.733 -4.823 1.00 90.81 73 PHE A C 1
ATOM 534 O O . PHE A 1 73 ? 6.927 -12.514 -4.709 1.00 90.81 73 PHE A O 1
ATOM 541 N N . PRO A 1 74 ? 6.693 -14.390 -5.923 1.00 84.38 74 PRO A N 1
ATOM 542 C CA . PRO A 1 74 ? 6.208 -13.710 -7.126 1.00 84.38 74 PRO A CA 1
ATOM 543 C C . PRO A 1 74 ? 4.925 -12.897 -6.897 1.00 84.38 74 PRO A C 1
ATOM 545 O O . PRO A 1 74 ? 4.593 -12.023 -7.690 1.00 84.38 74 PRO A O 1
ATOM 548 N N . GLN A 1 75 ? 4.186 -13.158 -5.814 1.00 81.75 75 GLN A N 1
ATOM 549 C CA . GLN A 1 75 ? 2.985 -12.402 -5.444 1.00 81.75 75 GLN A CA 1
ATOM 550 C C . GLN A 1 75 ? 3.301 -11.010 -4.875 1.00 81.75 75 GLN A C 1
ATOM 552 O O . GLN A 1 75 ? 2.401 -10.180 -4.771 1.00 81.75 75 GLN A O 1
ATOM 557 N N . ARG A 1 76 ? 4.552 -10.758 -4.465 1.00 80.12 76 ARG A N 1
ATOM 558 C CA . ARG A 1 76 ? 4.995 -9.470 -3.906 1.00 80.12 76 ARG A CA 1
ATOM 559 C C . ARG A 1 76 ? 5.532 -8.520 -4.970 1.00 80.12 76 ARG A C 1
ATOM 561 O O . ARG A 1 76 ? 5.705 -7.334 -4.695 1.00 80.12 76 ARG A O 1
ATOM 568 N N . GLU A 1 77 ? 5.761 -9.036 -6.170 1.00 78.94 77 GLU A N 1
ATOM 569 C CA . GLU A 1 77 ? 6.179 -8.245 -7.313 1.00 78.94 77 GLU A CA 1
ATOM 570 C C . GLU A 1 77 ? 5.025 -7.403 -7.856 1.00 78.94 77 GLU A C 1
ATOM 572 O O . GLU A 1 77 ? 3.875 -7.838 -7.907 1.00 78.94 77 GLU A O 1
ATOM 577 N N . GLN A 1 78 ? 5.348 -6.180 -8.284 1.00 79.19 78 GLN A N 1
ATOM 578 C CA . GLN A 1 78 ? 4.409 -5.262 -8.946 1.00 79.19 78 GLN A CA 1
ATOM 579 C C . GLN A 1 78 ? 3.144 -4.930 -8.125 1.00 79.19 78 GLN A C 1
ATOM 581 O O . GLN A 1 78 ? 2.089 -4.616 -8.681 1.00 79.19 78 GLN A O 1
ATOM 586 N N . VAL A 1 79 ? 3.246 -4.960 -6.794 1.00 87.62 79 VAL A N 1
ATOM 587 C CA . VAL A 1 79 ? 2.143 -4.593 -5.898 1.00 87.62 79 VAL A CA 1
ATOM 588 C C . VAL A 1 79 ? 1.979 -3.076 -5.849 1.00 87.62 79 VAL A C 1
ATOM 590 O O . VAL A 1 79 ? 2.929 -2.328 -5.621 1.00 87.62 79 VAL A O 1
ATOM 593 N N . ILE A 1 80 ? 0.740 -2.618 -6.021 1.00 89.62 80 ILE A N 1
ATOM 594 C CA . ILE A 1 80 ? 0.370 -1.212 -5.866 1.00 89.62 80 ILE A CA 1
ATOM 595 C C . ILE A 1 80 ? -0.188 -1.023 -4.457 1.00 89.62 80 ILE A C 1
ATOM 597 O O . ILE A 1 80 ? -1.232 -1.577 -4.118 1.00 89.62 80 ILE A O 1
ATOM 601 N N . ALA A 1 81 ? 0.496 -0.220 -3.645 1.00 91.31 81 ALA A N 1
ATOM 602 C CA . ALA A 1 81 ? -0.003 0.185 -2.338 1.00 91.31 81 ALA A CA 1
ATOM 603 C C . ALA A 1 81 ? -0.965 1.372 -2.486 1.00 91.31 81 ALA A C 1
ATOM 605 O O . ALA A 1 81 ? -0.599 2.410 -3.042 1.00 91.31 81 ALA A O 1
ATOM 606 N N . VAL A 1 82 ? -2.185 1.222 -1.971 1.00 91.19 82 VAL A N 1
ATOM 607 C CA . VAL A 1 82 ? -3.200 2.281 -1.927 1.00 91.19 82 VAL A CA 1
ATOM 608 C C . VAL A 1 82 ? -3.419 2.669 -0.472 1.00 91.19 82 VAL A C 1
ATOM 610 O O . VAL A 1 82 ? -3.654 1.806 0.368 1.00 91.19 82 VAL A O 1
ATOM 613 N N . VAL A 1 83 ? -3.329 3.965 -0.178 1.00 91.94 83 VAL A N 1
ATOM 614 C CA . VAL A 1 83 ? -3.565 4.509 1.163 1.00 91.94 83 VAL A CA 1
ATOM 615 C C . VAL A 1 83 ? -4.877 5.277 1.135 1.00 91.94 83 VAL A C 1
ATOM 617 O O . VAL A 1 83 ? -5.035 6.188 0.323 1.00 91.94 83 VAL A O 1
ATOM 620 N N . VAL A 1 84 ? -5.806 4.890 2.007 1.00 90.88 84 VAL A N 1
ATOM 621 C CA . VAL A 1 84 ? -7.091 5.568 2.194 1.00 90.88 84 VAL A CA 1
ATOM 622 C C . VAL A 1 84 ? -6.994 6.406 3.459 1.00 90.88 84 VAL A C 1
ATOM 624 O O . VAL A 1 84 ? -6.639 5.887 4.515 1.00 90.88 84 VAL A O 1
ATOM 627 N N . ASP A 1 85 ? -7.277 7.696 3.325 1.00 89.38 85 ASP A N 1
ATOM 628 C CA . ASP A 1 85 ? -7.301 8.650 4.429 1.00 89.38 85 ASP A CA 1
ATOM 629 C C . ASP A 1 85 ? -8.746 9.091 4.688 1.00 89.38 85 ASP A C 1
ATOM 631 O O . ASP A 1 85 ? -9.556 9.159 3.759 1.00 89.38 85 ASP A O 1
ATOM 635 N N . GLY A 1 86 ? -9.079 9.360 5.946 1.00 86.94 86 GLY A N 1
ATOM 636 C CA . GLY A 1 86 ? -10.434 9.696 6.368 1.00 86.94 86 GLY A CA 1
ATOM 637 C C . GLY A 1 86 ? -10.454 10.464 7.690 1.00 86.94 86 GLY A C 1
ATOM 638 O O . GLY A 1 86 ? -9.504 10.382 8.465 1.00 86.94 86 GLY A O 1
ATOM 639 N N . PRO A 1 87 ? -11.541 11.205 7.974 1.00 85.56 87 PRO A N 1
ATOM 640 C CA . PRO A 1 87 ? -11.641 12.047 9.169 1.00 85.56 87 PRO A CA 1
ATOM 641 C C . PRO A 1 87 ? -11.620 11.238 10.474 1.00 85.56 87 PRO A C 1
ATOM 643 O O . PRO A 1 87 ? -11.200 11.742 11.512 1.00 85.56 87 PRO A O 1
ATOM 646 N N . THR A 1 88 ? -12.057 9.977 10.426 1.00 86.88 88 THR A N 1
ATOM 647 C CA . THR A 1 88 ? -11.999 9.024 11.537 1.00 86.88 88 THR A CA 1
ATOM 648 C C . THR A 1 88 ? -11.487 7.672 11.047 1.00 86.88 88 THR A C 1
ATOM 650 O O . THR A 1 88 ? -11.629 7.331 9.868 1.00 86.88 88 THR A O 1
ATOM 653 N N . GLY A 1 89 ? -10.916 6.876 11.959 1.00 86.44 89 GLY A N 1
ATOM 654 C CA . GLY A 1 89 ? -10.423 5.532 11.637 1.00 86.44 89 GLY A CA 1
ATOM 655 C C . GLY A 1 89 ? -11.517 4.611 11.087 1.00 86.44 89 GLY A C 1
ATOM 656 O O . GLY A 1 89 ? -11.283 3.910 10.110 1.00 86.44 89 GLY A O 1
ATOM 657 N N . ASP A 1 90 ? -12.731 4.679 11.644 1.00 85.81 90 ASP A N 1
ATOM 658 C CA . ASP A 1 90 ? -13.886 3.908 11.159 1.00 85.81 90 ASP A CA 1
ATOM 659 C C . ASP A 1 90 ? -14.329 4.331 9.746 1.00 85.81 90 ASP A C 1
ATOM 661 O O . ASP A 1 90 ? -14.606 3.487 8.894 1.00 85.81 90 ASP A O 1
ATOM 665 N N . ALA A 1 91 ? -14.357 5.637 9.456 1.00 88.31 91 ALA A N 1
ATOM 666 C CA . ALA A 1 91 ? -14.714 6.125 8.125 1.00 88.31 91 ALA A CA 1
ATOM 667 C C . ALA A 1 91 ? -13.685 5.694 7.067 1.00 88.31 91 ALA A C 1
ATOM 669 O O . ALA A 1 91 ? -14.065 5.245 5.982 1.00 88.31 91 ALA A O 1
ATOM 670 N N . ALA A 1 92 ? -12.391 5.789 7.395 1.00 90.88 92 ALA A N 1
ATOM 671 C CA . ALA A 1 92 ? -11.314 5.312 6.533 1.00 90.88 92 ALA A CA 1
ATOM 672 C C . ALA A 1 92 ? -11.408 3.793 6.307 1.00 90.88 92 ALA A C 1
ATOM 674 O O . ALA A 1 92 ? -11.279 3.333 5.170 1.00 90.88 92 ALA A O 1
ATOM 675 N N . ASP A 1 93 ? -11.704 3.023 7.361 1.00 89.94 93 ASP A N 1
ATOM 676 C CA . ASP A 1 93 ? -11.854 1.571 7.282 1.00 89.94 93 ASP A CA 1
ATOM 677 C C . ASP A 1 93 ? -13.023 1.159 6.378 1.00 89.94 93 ASP A C 1
ATOM 679 O O . ASP A 1 93 ? -12.853 0.344 5.466 1.00 89.94 93 ASP A O 1
ATOM 683 N N . ARG A 1 94 ? -14.196 1.782 6.546 1.00 90.06 94 ARG A N 1
ATOM 684 C CA . ARG A 1 94 ? -15.364 1.533 5.687 1.00 90.06 94 ARG A CA 1
ATOM 685 C C . ARG A 1 94 ? -15.098 1.892 4.227 1.00 90.06 94 ARG A C 1
ATOM 687 O O . ARG A 1 94 ? -15.462 1.125 3.332 1.00 90.06 94 ARG A O 1
ATOM 694 N N . ALA A 1 95 ? -14.443 3.023 3.970 1.00 91.69 95 ALA A N 1
ATOM 695 C CA . ALA A 1 95 ? -14.090 3.439 2.615 1.00 91.69 95 ALA A CA 1
ATOM 696 C C . ALA A 1 95 ? -13.104 2.460 1.956 1.00 91.69 95 ALA A C 1
ATOM 698 O O . ALA A 1 95 ? -13.295 2.065 0.804 1.00 91.69 95 ALA A O 1
ATOM 699 N N . ALA A 1 96 ? -12.086 2.011 2.691 1.00 92.50 96 ALA A N 1
ATOM 700 C CA . ALA A 1 96 ? -11.117 1.039 2.202 1.00 92.50 96 ALA A CA 1
ATOM 701 C C . ALA A 1 96 ? -11.740 -0.350 1.972 1.00 92.50 96 ALA A C 1
ATOM 703 O O . ALA A 1 96 ? -11.428 -0.994 0.968 1.00 92.50 96 ALA A O 1
ATOM 704 N N . ALA A 1 97 ? -12.673 -0.789 2.824 1.00 91.38 97 ALA A N 1
ATOM 705 C CA . ALA A 1 97 ? -13.453 -2.007 2.600 1.00 91.38 97 ALA A CA 1
ATOM 706 C C . ALA A 1 97 ? -14.299 -1.915 1.318 1.00 91.38 97 ALA A C 1
ATOM 708 O O . ALA A 1 97 ? -14.273 -2.828 0.488 1.00 91.38 97 ALA A O 1
ATOM 709 N N . GLY A 1 98 ? -14.998 -0.793 1.117 1.00 92.44 98 GLY A N 1
ATOM 710 C CA . GLY A 1 98 ? -15.785 -0.539 -0.092 1.00 92.44 98 GLY A CA 1
ATOM 711 C C . GLY A 1 98 ? -14.925 -0.512 -1.359 1.00 92.44 98 GLY A C 1
ATOM 712 O O . GLY A 1 98 ? -15.278 -1.128 -2.368 1.00 92.44 98 GLY A O 1
ATOM 713 N N . LEU A 1 99 ? -13.757 0.133 -1.294 1.00 92.56 99 LEU A N 1
ATOM 714 C CA . LEU A 1 99 ? -12.797 0.173 -2.395 1.00 92.56 99 LEU A CA 1
ATOM 715 C C . LEU A 1 99 ? -12.248 -1.222 -2.722 1.00 92.56 99 LEU A C 1
ATOM 717 O O . LEU A 1 99 ? -12.219 -1.607 -3.891 1.00 92.56 99 LEU A O 1
ATOM 721 N N . ALA A 1 100 ? -11.857 -1.999 -1.710 1.00 91.75 100 ALA A N 1
ATOM 722 C CA . ALA A 1 100 ? -11.362 -3.359 -1.898 1.00 91.75 100 ALA A CA 1
ATOM 723 C C . ALA A 1 100 ? -12.423 -4.261 -2.550 1.00 91.75 100 ALA A C 1
ATOM 725 O O . ALA A 1 100 ? -12.113 -4.984 -3.497 1.00 91.75 100 ALA A O 1
ATOM 726 N N . ALA A 1 101 ? -13.684 -4.164 -2.117 1.00 91.19 101 ALA A N 1
ATOM 727 C CA . ALA A 1 101 ? -14.796 -4.894 -2.724 1.00 91.19 101 ALA A CA 1
ATOM 728 C C . ALA A 1 101 ? -15.052 -4.461 -4.180 1.00 91.19 101 ALA A C 1
ATOM 730 O O . ALA A 1 101 ? -15.295 -5.295 -5.054 1.00 91.19 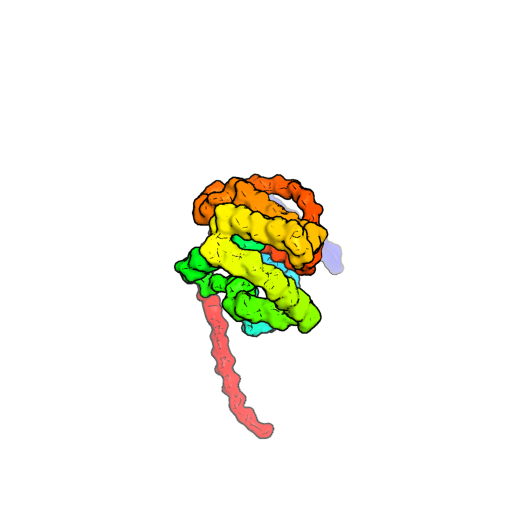101 ALA A O 1
ATOM 731 N N . ALA A 1 102 ? -14.968 -3.160 -4.477 1.00 92.31 102 ALA A N 1
ATOM 732 C CA . ALA A 1 102 ? -15.132 -2.650 -5.835 1.00 92.31 102 ALA A CA 1
ATOM 733 C C . ALA A 1 102 ? -14.013 -3.125 -6.777 1.00 92.31 102 ALA A C 1
ATOM 735 O O . ALA A 1 102 ? -14.305 -3.548 -7.897 1.00 92.31 102 ALA A O 1
ATOM 736 N N . LEU A 1 103 ? -12.758 -3.096 -6.320 1.00 92.38 103 LEU A N 1
ATOM 737 C CA . LEU A 1 103 ? -11.600 -3.554 -7.090 1.00 92.38 103 LEU A CA 1
ATOM 738 C C . LEU A 1 103 ? -11.573 -5.079 -7.240 1.00 92.38 103 LEU A C 1
ATOM 740 O O . LEU A 1 103 ? -11.236 -5.571 -8.312 1.00 92.38 103 LEU A O 1
ATOM 744 N N . GLY A 1 104 ? -11.983 -5.826 -6.212 1.00 90.06 104 GLY A N 1
ATOM 745 C CA . GLY A 1 104 ? -12.044 -7.290 -6.246 1.00 90.06 104 GLY A CA 1
ATOM 746 C C . GLY A 1 104 ? -13.012 -7.842 -7.297 1.00 90.06 104 GLY A C 1
ATOM 747 O O . GLY A 1 104 ? -12.812 -8.945 -7.794 1.00 90.06 104 GLY A O 1
ATOM 748 N N . ARG A 1 105 ? -14.023 -7.058 -7.700 1.00 92.12 105 ARG A N 1
ATOM 749 C CA . ARG A 1 105 ? -14.933 -7.407 -8.806 1.00 92.12 105 ARG A CA 1
ATOM 750 C C . ARG A 1 105 ? -14.316 -7.222 -10.198 1.00 92.12 105 ARG A C 1
ATOM 752 O O . ARG A 1 105 ? -14.881 -7.718 -11.165 1.00 92.12 105 ARG A O 1
ATOM 759 N N . ARG A 1 106 ? -13.189 -6.511 -10.316 1.00 91.75 106 ARG A N 1
ATOM 760 C CA . ARG A 1 106 ? -12.495 -6.231 -11.586 1.00 91.75 106 ARG A CA 1
ATOM 761 C C . ARG A 1 106 ? -11.289 -7.147 -11.782 1.00 91.75 106 ARG A C 1
ATOM 763 O O . ARG A 1 106 ? -10.140 -6.698 -11.810 1.00 91.75 106 ARG A O 1
ATOM 770 N N . SER A 1 107 ? -11.560 -8.444 -11.908 1.00 86.19 107 SER A N 1
ATOM 771 C CA . SER A 1 107 ? -10.539 -9.467 -12.185 1.00 86.19 107 SER A CA 1
ATOM 772 C C . SER A 1 107 ? -9.913 -9.349 -13.584 1.00 86.19 107 SER A C 1
ATOM 774 O O . SER A 1 107 ? -8.881 -9.961 -13.850 1.00 86.19 107 SER A O 1
ATOM 776 N N . ASP A 1 108 ? -10.497 -8.529 -14.461 1.00 90.94 108 ASP A N 1
ATOM 777 C CA . ASP A 1 108 ? -9.965 -8.141 -15.768 1.00 90.94 108 ASP A CA 1
ATOM 778 C C . ASP A 1 108 ? -8.748 -7.206 -15.665 1.00 90.94 108 ASP A C 1
ATOM 780 O O . ASP A 1 108 ? -7.848 -7.263 -16.503 1.00 90.94 108 ASP A O 1
ATOM 784 N N . LEU A 1 109 ? -8.700 -6.362 -14.628 1.00 87.50 109 LEU A N 1
ATOM 785 C CA . LEU A 1 109 ? -7.621 -5.390 -14.415 1.00 87.50 109 LEU A CA 1
ATOM 786 C C . LEU A 1 109 ? -6.653 -5.797 -13.305 1.00 87.50 109 LEU A C 1
ATOM 788 O O . LEU A 1 109 ? -5.480 -5.421 -13.350 1.00 87.50 109 LEU A O 1
ATOM 792 N N . PHE A 1 110 ? -7.130 -6.529 -12.296 1.00 87.94 110 PHE A N 1
ATOM 793 C CA . PHE A 1 110 ? -6.352 -6.863 -11.107 1.00 87.94 110 PHE A CA 1
ATOM 794 C C . PHE A 1 110 ? -6.354 -8.368 -10.859 1.00 87.94 110 PHE A C 1
ATOM 796 O O . PHE A 1 110 ? -7.402 -8.988 -10.718 1.00 87.94 110 PHE A O 1
ATOM 803 N N . ARG A 1 111 ? -5.156 -8.953 -10.741 1.00 85.62 111 ARG A N 1
ATOM 804 C CA . ARG A 1 111 ? -4.995 -10.388 -10.458 1.00 85.62 111 ARG A CA 1
ATOM 805 C C . ARG A 1 111 ? -5.445 -10.752 -9.041 1.00 85.62 111 ARG A C 1
ATOM 807 O O . ARG A 1 111 ? -6.011 -11.816 -8.826 1.00 85.62 111 ARG A O 1
ATOM 814 N N . SER A 1 112 ? -5.172 -9.876 -8.079 1.00 86.56 112 SER A N 1
ATOM 815 C CA . SER A 1 112 ? -5.562 -10.049 -6.682 1.00 86.56 112 SER A CA 1
ATOM 816 C C . SER A 1 112 ? -5.658 -8.697 -5.993 1.00 86.56 112 SER A C 1
ATOM 818 O O . SER A 1 112 ? -4.793 -7.842 -6.183 1.00 86.56 112 SER A O 1
ATOM 820 N N . VAL A 1 113 ? -6.671 -8.534 -5.150 1.00 88.75 113 VAL A N 1
ATOM 821 C CA . VAL A 1 113 ? -6.827 -7.382 -4.261 1.00 88.75 113 VAL A CA 1
ATOM 822 C C . VAL A 1 113 ? -6.807 -7.918 -2.842 1.00 88.75 113 VAL A C 1
ATOM 824 O O . VAL A 1 113 ? -7.563 -8.830 -2.516 1.00 88.75 113 VAL A O 1
ATOM 827 N N . GLN A 1 114 ? -5.911 -7.393 -2.015 1.00 87.12 114 GLN A N 1
ATOM 828 C CA . GLN A 1 114 ? -5.758 -7.827 -0.634 1.00 87.12 114 GLN A CA 1
ATOM 829 C C . GLN A 1 114 ? -5.796 -6.624 0.292 1.00 87.12 114 GLN A C 1
ATOM 831 O O . GLN A 1 114 ? -5.257 -5.565 -0.027 1.00 87.12 114 GLN A O 1
ATOM 836 N N . ARG A 1 115 ? -6.424 -6.826 1.448 1.00 87.62 115 ARG A N 1
ATOM 837 C CA . ARG A 1 115 ? -6.511 -5.848 2.523 1.00 87.62 115 ARG A CA 1
ATOM 838 C C . ARG A 1 115 ? -5.899 -6.449 3.793 1.00 87.62 115 ARG A C 1
ATOM 840 O O . ARG A 1 115 ? -6.619 -7.102 4.546 1.00 87.62 115 ARG A O 1
ATOM 847 N N . PRO A 1 116 ? -4.574 -6.329 3.986 1.00 82.94 116 PRO A N 1
ATOM 848 C CA . PRO A 1 116 ? -3.874 -7.015 5.073 1.00 82.94 116 PRO A CA 1
ATOM 849 C C . PRO A 1 116 ? -4.291 -6.514 6.465 1.00 82.94 116 PRO A C 1
ATOM 851 O O . PRO A 1 116 ? -4.290 -7.287 7.417 1.00 82.94 116 PRO A O 1
ATOM 854 N N . ASP A 1 117 ? -4.694 -5.249 6.565 1.00 79.56 117 ASP A N 1
ATOM 855 C CA . ASP A 1 117 ? -5.213 -4.574 7.760 1.00 79.56 117 ASP A CA 1
ATOM 856 C C . ASP A 1 117 ? -6.612 -5.057 8.176 1.00 79.56 117 ASP A C 1
ATOM 858 O O . ASP A 1 117 ? -6.937 -5.076 9.358 1.00 79.56 117 ASP A O 1
ATOM 862 N N . GLY A 1 118 ? -7.438 -5.472 7.212 1.00 78.00 118 GLY A N 1
ATOM 863 C CA . GLY A 1 118 ? -8.859 -5.772 7.419 1.00 78.00 118 GLY A CA 1
ATOM 864 C C . GLY A 1 118 ? -9.201 -7.259 7.513 1.00 78.00 118 GLY A C 1
ATOM 865 O O . GLY A 1 118 ? -10.363 -7.621 7.328 1.00 78.00 118 GLY A O 1
ATOM 866 N N . LEU A 1 119 ? -8.220 -8.143 7.725 1.00 85.19 119 LEU A N 1
ATOM 867 C CA . LEU A 1 119 ? -8.481 -9.585 7.769 1.00 85.19 119 LEU A CA 1
ATOM 868 C C . LEU A 1 119 ? -9.357 -9.947 8.975 1.00 85.19 119 LEU A C 1
ATOM 870 O O . LEU A 1 119 ? -9.111 -9.504 10.096 1.00 85.19 119 LEU A O 1
ATOM 874 N N . GLU A 1 120 ? -10.329 -10.838 8.764 1.00 87.38 120 GLU A N 1
ATOM 875 C CA . GLU A 1 120 ? -11.245 -11.306 9.818 1.00 87.38 120 GLU A CA 1
ATOM 876 C C . GLU A 1 120 ? -10.494 -11.891 11.026 1.00 87.38 120 GLU A C 1
ATOM 878 O O . GLU A 1 120 ? -10.920 -11.739 12.169 1.00 87.38 120 GLU A O 1
ATOM 883 N N . PHE A 1 121 ? -9.329 -12.498 10.784 1.00 89.69 121 PHE A N 1
ATOM 884 C CA . PHE A 1 121 ? -8.441 -12.972 11.839 1.00 89.69 121 PHE A CA 1
ATOM 885 C C . PHE A 1 121 ? -8.023 -11.848 12.799 1.00 89.69 121 PHE A C 1
ATOM 887 O O . PHE A 1 121 ? -8.139 -12.024 14.009 1.00 89.69 121 PHE A O 1
ATOM 894 N N . PHE A 1 122 ? -7.587 -10.694 12.284 1.00 89.81 122 PHE A N 1
ATOM 895 C CA . PHE A 1 122 ? -7.192 -9.552 13.114 1.00 89.81 122 PHE A CA 1
ATOM 896 C C . PHE A 1 122 ? -8.397 -8.863 13.752 1.00 89.81 122 PHE A C 1
ATOM 898 O O . PHE A 1 122 ? -8.300 -8.406 14.886 1.00 89.81 122 PHE A O 1
ATOM 905 N N . ARG A 1 123 ? -9.559 -8.856 13.086 1.00 87.12 123 ARG A N 1
ATOM 906 C CA . ARG A 1 123 ? -10.799 -8.321 13.675 1.00 87.12 123 ARG A CA 1
ATOM 907 C C . ARG A 1 123 ? -11.240 -9.104 14.912 1.00 87.12 123 ARG A C 1
ATOM 909 O O . ARG A 1 123 ? -11.714 -8.505 15.868 1.00 87.12 123 ARG A O 1
ATOM 916 N N . ARG A 1 124 ? -11.066 -10.429 14.907 1.00 91.31 124 ARG A N 1
ATOM 917 C CA . ARG A 1 124 ? -11.420 -11.298 16.044 1.00 91.31 124 ARG A CA 1
ATOM 918 C C . ARG A 1 124 ? -10.336 -11.364 17.113 1.00 91.31 124 ARG A C 1
ATOM 920 O O . ARG A 1 124 ? -10.650 -11.383 18.294 1.00 91.31 124 ARG A O 1
ATOM 927 N N . ASN A 1 125 ? -9.072 -11.412 16.698 1.00 92.31 125 ASN A N 1
ATOM 928 C CA . ASN A 1 125 ? -7.941 -11.695 17.583 1.00 92.31 125 ASN A CA 1
ATOM 929 C C . ASN A 1 125 ? -7.068 -10.467 17.868 1.00 92.31 125 ASN A C 1
ATOM 931 O O . ASN A 1 125 ? -5.975 -10.616 18.400 1.00 92.31 125 ASN A O 1
ATOM 935 N N . GLY A 1 126 ? -7.514 -9.258 17.518 1.00 89.81 126 GLY A N 1
ATOM 936 C CA . GLY A 1 126 ? -6.706 -8.040 17.628 1.00 89.81 126 GLY A CA 1
ATOM 937 C C . GLY A 1 126 ? -6.177 -7.776 19.039 1.00 89.81 126 GLY A C 1
ATOM 938 O O . GLY A 1 126 ? -5.034 -7.356 19.188 1.00 89.81 126 GLY A O 1
ATOM 939 N N . LEU A 1 127 ? -6.959 -8.109 20.074 1.00 91.56 127 LEU A N 1
ATOM 940 C CA . LEU A 1 127 ? -6.535 -7.962 21.470 1.00 91.56 127 LEU A CA 1
ATOM 941 C C . LEU A 1 127 ? -5.380 -8.900 21.855 1.00 91.56 127 LEU A C 1
ATOM 943 O O . LEU A 1 127 ? -4.614 -8.563 22.746 1.00 91.56 127 LEU A O 1
ATOM 947 N N . LEU A 1 128 ? -5.203 -10.035 21.169 1.00 92.56 128 LEU A N 1
ATOM 948 C CA . LEU A 1 128 ? -4.117 -10.986 21.454 1.00 92.56 128 LEU A CA 1
ATOM 949 C C . LEU A 1 128 ? -2.735 -10.478 21.016 1.00 92.56 128 LEU A C 1
ATOM 951 O O . LEU A 1 128 ? -1.728 -11.105 21.326 1.00 92.56 128 LEU A O 1
ATOM 955 N N . PHE A 1 129 ? -2.685 -9.364 20.285 1.00 91.62 129 PHE A N 1
ATOM 956 C CA . PHE A 1 129 ? -1.440 -8.703 19.893 1.00 91.62 129 PHE A CA 1
ATOM 957 C C . PHE A 1 129 ? -0.975 -7.649 20.908 1.00 91.62 129 PHE A C 1
ATOM 959 O O . PHE A 1 129 ? 0.061 -7.023 20.690 1.00 91.62 129 PHE A O 1
ATOM 966 N N . LEU A 1 130 ? -1.734 -7.432 21.988 1.00 92.56 130 LEU A N 1
ATOM 967 C CA . LEU A 1 130 ? -1.349 -6.568 23.102 1.00 92.56 130 LEU A CA 1
ATOM 968 C C . LEU A 1 130 ? -0.654 -7.388 24.198 1.00 92.56 130 LEU A C 1
ATOM 970 O O . LEU A 1 130 ? -0.896 -8.585 24.347 1.00 92.56 130 LEU A O 1
ATOM 974 N N . ASP A 1 131 ? 0.163 -6.717 25.009 1.00 94.81 131 ASP A N 1
ATOM 975 C CA . ASP A 1 131 ? 0.722 -7.304 26.227 1.00 94.81 131 ASP A CA 1
ATOM 976 C C . ASP A 1 131 ? -0.383 -7.631 27.242 1.00 94.81 131 ASP A C 1
ATOM 978 O O . ASP A 1 131 ? -1.398 -6.936 27.330 1.00 94.81 131 ASP A O 1
ATOM 982 N N . GLU A 1 132 ? -0.160 -8.647 28.079 1.00 95.19 132 GLU A N 1
ATOM 983 C CA . GLU A 1 132 ? -1.145 -9.127 29.060 1.00 95.19 132 GLU A CA 1
ATOM 984 C C . GLU A 1 132 ? -1.680 -8.007 29.969 1.00 95.19 132 GLU A C 1
ATOM 986 O O . GLU A 1 132 ? -2.883 -7.916 30.223 1.00 95.19 132 GLU A O 1
ATOM 991 N N . ALA A 1 133 ? -0.801 -7.106 30.422 1.00 94.75 133 ALA A N 1
ATOM 992 C CA . ALA A 1 133 ? -1.192 -5.964 31.244 1.00 94.75 133 ALA A CA 1
ATOM 993 C C . ALA A 1 133 ? -2.154 -5.015 30.509 1.00 94.75 133 ALA A C 1
ATOM 995 O O . ALA A 1 133 ? -3.134 -4.564 31.099 1.00 94.75 133 ALA A O 1
ATOM 996 N N . ALA A 1 134 ? -1.912 -4.762 29.221 1.00 93.12 134 ALA A N 1
ATOM 997 C CA . ALA A 1 134 ? -2.747 -3.888 28.406 1.00 93.12 134 ALA A CA 1
ATOM 998 C C . ALA A 1 134 ? -4.096 -4.541 28.065 1.00 93.12 134 ALA A C 1
ATOM 1000 O O . ALA A 1 134 ? -5.125 -3.862 28.056 1.00 93.12 134 ALA A O 1
ATOM 1001 N N . VAL A 1 135 ? -4.126 -5.860 27.838 1.00 95.00 135 VAL A N 1
ATOM 1002 C CA . VAL A 1 135 ? -5.381 -6.610 27.651 1.00 95.00 135 VAL A CA 1
ATOM 1003 C C . VAL A 1 135 ? -6.237 -6.555 28.913 1.00 95.00 135 VAL A C 1
ATOM 1005 O O . VAL A 1 135 ? -7.436 -6.279 28.825 1.00 95.00 135 VAL A O 1
ATOM 1008 N N . ARG A 1 136 ? -5.631 -6.770 30.087 1.00 94.44 136 ARG A N 1
ATOM 1009 C CA . ARG A 1 136 ? -6.320 -6.692 31.381 1.00 94.44 136 ARG A CA 1
ATOM 1010 C C . ARG A 1 136 ? -6.905 -5.305 31.624 1.00 94.44 136 ARG A C 1
ATOM 1012 O O . ARG A 1 136 ? -8.105 -5.198 31.852 1.00 94.44 136 ARG A O 1
ATOM 1019 N N . GLU A 1 137 ? -6.103 -4.256 31.460 1.00 93.81 137 GLU A N 1
ATOM 1020 C CA . GLU A 1 137 ? -6.566 -2.872 31.601 1.00 93.81 137 GLU A CA 1
ATOM 1021 C C . GLU A 1 137 ? -7.703 -2.537 30.621 1.00 93.81 137 GLU A C 1
ATOM 1023 O O . GLU A 1 137 ? -8.715 -1.944 30.997 1.00 93.81 137 GLU A O 1
ATOM 1028 N N . THR A 1 138 ? -7.573 -2.944 29.356 1.00 91.38 138 THR A N 1
ATOM 1029 C CA . THR A 1 138 ? -8.615 -2.712 28.344 1.00 91.38 138 THR A CA 1
ATOM 1030 C C . THR A 1 138 ? -9.911 -3.430 28.715 1.00 91.38 138 THR A C 1
ATOM 1032 O O . THR A 1 138 ? -10.991 -2.853 28.601 1.00 91.38 138 THR A O 1
ATOM 1035 N N . THR A 1 139 ? -9.814 -4.667 29.201 1.00 93.00 139 THR A N 1
ATOM 1036 C CA . THR A 1 139 ? -10.974 -5.465 29.617 1.00 93.00 139 THR A CA 1
ATOM 1037 C C . THR A 1 139 ? -11.665 -4.848 30.832 1.00 93.00 139 THR A C 1
ATOM 1039 O O . THR A 1 139 ? -12.884 -4.700 30.819 1.00 93.00 139 THR A O 1
ATOM 1042 N N . GLU A 1 140 ? -10.908 -4.411 31.843 1.00 92.25 140 GLU A N 1
ATOM 1043 C CA . GLU A 1 140 ? -11.435 -3.710 33.022 1.00 92.25 140 GLU A CA 1
ATOM 1044 C C . GLU A 1 140 ? -12.185 -2.426 32.630 1.00 92.25 140 GLU A C 1
ATOM 1046 O O . GLU A 1 140 ? -13.296 -2.188 33.107 1.00 92.25 140 GLU A O 1
ATOM 1051 N N . ARG A 1 141 ? -11.642 -1.638 31.690 1.00 87.12 141 ARG A N 1
ATOM 1052 C CA . ARG A 1 141 ? -12.316 -0.437 31.164 1.00 87.12 141 ARG A CA 1
ATOM 1053 C C . ARG A 1 141 ? -13.611 -0.768 30.420 1.00 87.12 141 ARG A C 1
ATOM 1055 O O . ARG A 1 141 ? -14.598 -0.053 30.578 1.00 87.12 141 ARG A O 1
ATOM 1062 N N . VAL A 1 142 ? -13.631 -1.840 29.624 1.00 89.25 142 VAL A N 1
ATOM 1063 C CA . VAL A 1 142 ? -14.848 -2.285 28.922 1.00 89.25 142 VAL A CA 1
ATOM 1064 C C . VAL A 1 142 ? -15.910 -2.755 29.917 1.00 89.25 142 VAL A C 1
ATOM 1066 O O . VAL A 1 142 ? -17.075 -2.402 29.750 1.00 89.25 142 VAL A O 1
ATOM 1069 N N . ILE A 1 143 ? -15.519 -3.490 30.965 1.00 88.44 143 ILE A N 1
ATOM 1070 C CA . ILE A 1 143 ? -16.42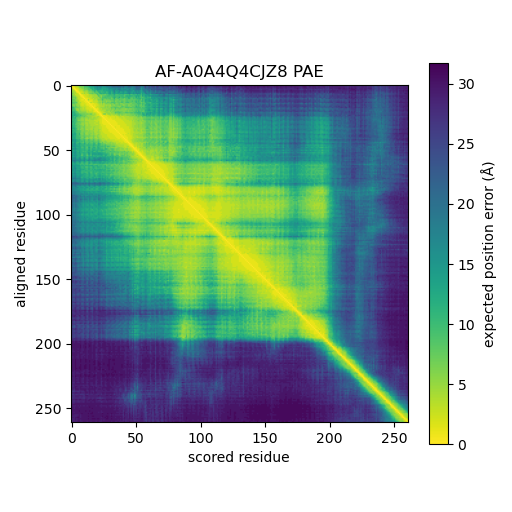1 -3.924 32.044 1.00 88.44 143 ILE A CA 1
ATOM 1071 C C . ILE A 1 143 ? -17.019 -2.709 32.760 1.00 88.44 143 ILE A C 1
ATOM 1073 O O . ILE A 1 143 ? -18.238 -2.613 32.881 1.00 88.44 143 ILE A O 1
ATOM 1077 N N . ALA A 1 144 ? -16.191 -1.739 33.155 1.00 84.25 144 ALA A N 1
ATOM 1078 C CA . ALA A 1 144 ? -16.657 -0.513 33.803 1.00 84.25 144 ALA A CA 1
ATOM 1079 C C . ALA A 1 144 ? -17.633 0.292 32.921 1.00 84.25 144 ALA A C 1
ATOM 1081 O O . ALA A 1 144 ? -18.558 0.925 33.426 1.00 84.25 144 ALA A O 1
ATOM 1082 N N . ALA A 1 145 ? -17.466 0.237 31.596 1.00 83.69 145 ALA A N 1
ATOM 1083 C CA . ALA A 1 145 ? -18.325 0.924 30.636 1.00 83.69 145 ALA A CA 1
ATOM 1084 C C . ALA A 1 145 ? -19.603 0.150 30.249 1.00 83.69 145 ALA A C 1
ATOM 1086 O O . ALA A 1 145 ? -20.436 0.703 29.529 1.00 83.69 145 ALA A O 1
ATOM 1087 N N . GLN A 1 146 ? -19.803 -1.097 30.701 1.00 84.69 146 GLN A N 1
ATOM 1088 C CA . GLN A 1 146 ? -20.951 -1.933 30.309 1.00 84.69 146 GLN A CA 1
ATOM 1089 C C . GLN A 1 146 ? -22.328 -1.266 30.467 1.00 84.69 146 GLN A C 1
ATOM 1091 O O . GLN A 1 146 ? -23.129 -1.403 29.540 1.00 84.69 146 GLN A O 1
ATOM 1096 N N . PRO A 1 147 ? -22.638 -0.530 31.556 1.00 79.44 147 PRO A N 1
ATOM 1097 C CA . PRO A 1 147 ? -23.940 0.124 31.697 1.00 79.44 147 PRO A CA 1
ATOM 1098 C C . PRO A 1 147 ? -24.212 1.131 30.571 1.00 79.44 147 PRO A C 1
ATOM 1100 O O . PRO A 1 147 ? -25.295 1.149 29.986 1.00 79.44 147 PRO A O 1
ATOM 1103 N N . LEU A 1 148 ? -23.196 1.917 30.202 1.00 78.81 148 LEU A N 1
ATOM 1104 C CA . LEU A 1 148 ? -23.271 2.863 29.091 1.00 78.81 148 LEU A CA 1
ATOM 1105 C C . LEU A 1 148 ? -23.371 2.122 27.750 1.00 78.81 148 LEU A C 1
ATOM 1107 O O . LEU A 1 148 ? -24.269 2.399 26.957 1.00 78.81 148 LEU A O 1
ATOM 1111 N N . LEU A 1 149 ? -22.491 1.147 27.510 1.00 83.69 149 LEU A N 1
ATOM 1112 C CA . LEU A 1 149 ? -22.461 0.383 26.259 1.00 83.69 149 LEU A CA 1
ATOM 1113 C C . LEU A 1 149 ? -23.760 -0.397 26.018 1.00 83.69 149 LEU A C 1
ATOM 1115 O O . LEU A 1 149 ? -24.214 -0.472 24.880 1.00 83.69 149 LEU A O 1
ATOM 1119 N N . GLY A 1 150 ? -24.389 -0.929 27.068 1.00 84.94 150 GLY A N 1
ATOM 1120 C CA . GLY A 1 150 ? -25.665 -1.638 26.976 1.00 84.94 150 GLY A CA 1
ATOM 1121 C C . GLY A 1 150 ? -26.811 -0.735 26.516 1.00 84.94 150 GLY A C 1
ATOM 1122 O O . GLY A 1 150 ? -27.594 -1.129 25.654 1.00 84.94 150 GLY A O 1
ATOM 1123 N N . THR A 1 151 ? -26.880 0.498 27.028 1.00 82.69 151 THR A N 1
ATOM 1124 C CA . THR A 1 151 ? -27.902 1.471 26.597 1.00 82.69 151 THR A CA 1
ATOM 1125 C C . THR A 1 151 ? -27.687 1.942 25.157 1.00 82.69 151 THR A C 1
ATOM 1127 O O . THR A 1 151 ? -28.640 1.995 24.383 1.00 82.69 151 THR A O 1
ATOM 1130 N N . LEU A 1 152 ? -26.435 2.195 24.762 1.00 84.44 152 LEU A N 1
ATOM 1131 C CA . LEU A 1 152 ? -26.071 2.582 23.393 1.00 84.44 152 LEU A CA 1
ATOM 1132 C C . LEU A 1 152 ? -26.290 1.455 22.377 1.00 84.44 152 LEU A C 1
ATOM 1134 O O . LEU A 1 152 ? -26.676 1.717 21.241 1.00 84.44 152 LEU A O 1
ATOM 1138 N N . ALA A 1 153 ? -26.054 0.203 22.774 1.00 86.62 153 ALA A N 1
ATOM 1139 C CA . ALA A 1 153 ? -26.320 -0.956 21.929 1.00 86.62 153 ALA A CA 1
ATOM 1140 C C . ALA A 1 153 ? -27.824 -1.154 21.681 1.00 86.62 153 ALA A C 1
ATOM 1142 O O . ALA A 1 153 ? -28.206 -1.610 20.604 1.00 86.62 153 ALA A O 1
ATOM 1143 N N . ALA A 1 154 ? -28.669 -0.808 22.659 1.00 87.88 154 ALA A N 1
ATOM 1144 C CA . ALA A 1 154 ? -30.121 -0.882 22.527 1.00 87.88 154 ALA A CA 1
ATOM 1145 C C . ALA A 1 154 ? -30.696 0.251 21.659 1.00 87.88 154 ALA A C 1
ATOM 1147 O O . ALA A 1 154 ? -31.607 0.005 20.869 1.00 87.88 154 ALA A O 1
ATOM 1148 N N . ASP A 1 155 ? -30.166 1.474 21.783 1.00 88.44 155 ASP A N 1
ATOM 1149 C CA . ASP A 1 155 ? -30.587 2.629 20.983 1.00 88.44 155 ASP A CA 1
ATOM 1150 C C . ASP A 1 155 ? -29.376 3.430 20.455 1.00 88.44 155 ASP A C 1
ATOM 1152 O O . ASP A 1 155 ? -28.932 4.392 21.092 1.00 88.44 155 ASP A O 1
ATOM 1156 N N . PRO A 1 156 ? -28.846 3.083 19.264 1.00 83.81 156 PRO A N 1
ATOM 1157 C CA . PRO A 1 156 ? -27.727 3.784 18.634 1.00 83.81 156 PRO A CA 1
ATOM 1158 C C . PRO A 1 156 ? -28.165 5.075 17.911 1.00 83.81 156 PRO A C 1
ATOM 1160 O O . PRO A 1 156 ? -27.658 5.406 16.838 1.00 83.81 156 PRO A O 1
ATOM 1163 N N . SER A 1 157 ? -29.130 5.811 18.465 1.00 87.75 157 SER A N 1
ATOM 1164 C CA . SER A 1 157 ? -29.586 7.100 17.938 1.00 87.75 157 SER A CA 1
ATOM 1165 C C . SER A 1 157 ? -29.077 8.275 18.774 1.00 87.75 157 SER A C 1
ATOM 1167 O O . SER A 1 157 ? -28.659 8.121 19.921 1.00 87.75 157 SER A O 1
ATOM 1169 N N . LEU A 1 158 ? -29.175 9.497 18.234 1.00 84.44 158 LEU A N 1
ATOM 1170 C CA . LEU A 1 158 ? -28.886 10.721 18.996 1.00 84.44 158 LEU A CA 1
ATOM 1171 C C . LEU A 1 158 ? -29.741 10.824 20.272 1.00 84.44 158 LEU A C 1
ATOM 1173 O O . LEU A 1 158 ? -29.282 11.357 21.280 1.00 84.44 158 LEU A O 1
ATOM 1177 N N . ARG A 1 159 ? -30.967 10.282 20.244 1.00 85.44 159 ARG A N 1
ATOM 1178 C CA . ARG A 1 159 ? -31.850 10.214 21.414 1.00 85.44 159 ARG A CA 1
ATOM 1179 C C . ARG A 1 159 ? -31.316 9.230 22.453 1.00 85.44 159 ARG A C 1
ATOM 1181 O O . ARG A 1 159 ? -31.260 9.581 23.631 1.00 85.44 159 ARG A O 1
ATOM 1188 N N . GLY A 1 160 ? -30.919 8.033 22.029 1.00 84.62 160 GLY A N 1
ATOM 1189 C CA . GLY A 1 160 ? -30.321 7.028 22.908 1.00 84.62 160 GLY A CA 1
ATOM 1190 C C . GLY A 1 160 ? -29.039 7.536 23.563 1.00 84.62 160 GLY A C 1
ATOM 1191 O O . GLY A 1 160 ? -28.892 7.447 24.779 1.00 84.62 160 GLY A O 1
ATOM 1192 N N . ILE A 1 161 ? -28.180 8.207 22.790 1.00 84.62 161 ILE A N 1
ATOM 1193 C CA . ILE A 1 161 ? -26.968 8.871 23.291 1.00 84.62 161 ILE A CA 1
ATOM 1194 C C . ILE A 1 161 ? -27.310 9.932 24.352 1.00 84.62 161 ILE A C 1
ATOM 1196 O O . ILE A 1 161 ? -26.722 9.930 25.432 1.00 84.62 161 ILE A O 1
ATOM 1200 N N . ALA A 1 162 ? -28.285 10.812 24.092 1.00 83.62 162 ALA A N 1
ATOM 1201 C CA . ALA A 1 162 ? -28.715 11.822 25.066 1.00 83.62 162 ALA A CA 1
ATOM 1202 C C . ALA A 1 162 ? -29.277 11.192 26.355 1.00 83.62 162 ALA A C 1
ATOM 1204 O O . ALA A 1 162 ? -29.024 11.682 27.455 1.00 83.62 162 ALA A O 1
ATOM 1205 N N . THR A 1 163 ? -29.989 10.071 26.224 1.00 83.88 163 THR A N 1
ATOM 1206 C CA . THR A 1 163 ? -30.547 9.318 27.357 1.00 83.88 163 THR A CA 1
ATOM 1207 C C . THR A 1 163 ? -29.443 8.650 28.182 1.00 83.88 163 THR A C 1
ATOM 1209 O O . THR A 1 163 ? -29.468 8.717 29.411 1.00 83.88 163 THR A O 1
ATOM 1212 N N . ALA A 1 164 ? -28.433 8.072 27.525 1.00 82.19 164 ALA A N 1
ATOM 1213 C CA . ALA A 1 164 ? -27.266 7.486 28.179 1.00 82.19 164 ALA A CA 1
ATOM 1214 C C . ALA A 1 164 ? -26.467 8.538 28.966 1.00 82.19 164 ALA A C 1
ATOM 1216 O O . ALA A 1 164 ? -26.070 8.284 30.101 1.00 82.19 164 ALA A O 1
ATOM 1217 N N . PHE A 1 165 ? -26.293 9.747 28.417 1.00 80.12 165 PHE A N 1
ATOM 1218 C CA . PHE A 1 165 ? -25.661 10.847 29.152 1.00 80.12 165 PHE A CA 1
ATOM 1219 C C . PHE A 1 165 ? -26.460 11.270 30.387 1.00 80.12 165 PHE A C 1
ATOM 1221 O O . PHE A 1 165 ? -25.862 11.509 31.435 1.00 80.12 165 PHE A O 1
ATOM 1228 N N . GLY A 1 166 ? -27.793 11.305 30.297 1.00 82.38 166 GLY A N 1
ATOM 1229 C CA . GLY A 1 166 ? -28.653 11.555 31.456 1.00 82.38 166 GLY A CA 1
ATOM 1230 C C . GLY A 1 166 ? -28.432 10.534 32.576 1.00 82.38 166 GLY A C 1
ATOM 1231 O O . GLY A 1 166 ? -28.236 10.918 33.724 1.00 82.38 166 GLY A O 1
ATOM 1232 N N . LEU A 1 167 ? -28.367 9.242 32.235 1.00 79.12 167 LEU A N 1
ATOM 1233 C CA . LEU A 1 167 ? -28.098 8.156 33.188 1.00 79.12 167 LEU A CA 1
ATOM 1234 C C . LEU A 1 167 ? -26.739 8.289 33.880 1.00 79.12 167 LEU A C 1
ATOM 1236 O O . LEU A 1 167 ? -26.644 8.090 35.091 1.00 79.12 167 LEU A O 1
ATOM 1240 N N . VAL A 1 168 ? -25.698 8.644 33.126 1.00 79.56 168 VAL A N 1
ATOM 1241 C CA . VAL A 1 168 ? -24.353 8.857 33.675 1.00 79.56 168 VAL A CA 1
ATOM 1242 C C . VAL A 1 168 ? -24.342 10.030 34.655 1.00 79.56 168 VAL A C 1
ATOM 1244 O O . VAL A 1 168 ? -23.786 9.905 35.743 1.00 79.56 168 VAL A O 1
ATOM 1247 N N . LEU A 1 169 ? -25.000 11.143 34.314 1.00 80.94 169 LEU A N 1
ATOM 1248 C CA . LEU A 1 169 ? -25.107 12.307 35.199 1.00 80.94 169 LEU A CA 1
ATOM 1249 C C . LEU A 1 169 ? -25.884 11.983 36.481 1.00 80.94 169 LEU A C 1
ATOM 1251 O O . LEU A 1 169 ? -25.433 12.341 37.565 1.00 80.94 169 LEU A O 1
ATOM 1255 N N . THR A 1 170 ? -26.982 11.228 36.392 1.00 82.31 170 THR A N 1
ATOM 1256 C CA . THR A 1 170 ? -27.716 10.763 37.580 1.00 82.31 170 THR A CA 1
ATOM 1257 C C . THR A 1 170 ? -26.869 9.836 38.465 1.00 82.31 170 THR A C 1
ATOM 1259 O O . THR A 1 170 ? -27.005 9.863 39.686 1.00 82.31 170 THR A O 1
ATOM 1262 N N . GLY A 1 171 ? -25.975 9.029 37.883 1.00 77.12 171 GLY A N 1
ATOM 1263 C CA . GLY A 1 171 ? -25.010 8.219 38.640 1.00 77.12 171 GLY A CA 1
ATOM 1264 C C . GLY A 1 171 ? -23.979 9.067 39.394 1.00 77.12 171 GLY A C 1
ATOM 1265 O O . GLY A 1 171 ? -23.646 8.764 40.538 1.00 77.12 171 GLY A O 1
ATOM 1266 N N . VAL A 1 172 ? -23.533 10.180 38.801 1.00 82.25 172 VAL A N 1
ATOM 1267 C CA . VAL A 1 172 ? -22.663 11.155 39.484 1.00 82.25 172 VAL A CA 1
ATOM 1268 C C . VAL A 1 172 ? -23.399 11.835 40.638 1.00 82.25 172 VAL A C 1
ATOM 1270 O O . VAL A 1 172 ? -22.842 11.964 41.725 1.00 82.25 172 VAL A O 1
ATOM 1273 N N . GLU A 1 173 ? -24.663 12.216 40.442 1.00 81.06 173 GLU A N 1
ATOM 1274 C CA . GLU A 1 173 ? -25.496 12.809 41.500 1.00 81.06 173 GLU A CA 1
ATOM 1275 C C . GLU A 1 173 ? -25.731 11.852 42.678 1.00 81.06 173 GLU A C 1
ATOM 1277 O O . GLU A 1 173 ? -25.814 12.294 43.823 1.00 81.06 173 GLU A O 1
ATOM 1282 N N . ARG A 1 174 ? -25.803 10.541 42.419 1.00 80.75 174 ARG A N 1
ATOM 1283 C CA . ARG A 1 174 ? -25.920 9.505 43.460 1.00 80.75 174 ARG A CA 1
ATOM 1284 C C . ARG A 1 174 ? -24.599 9.151 44.145 1.00 80.75 174 ARG A C 1
ATOM 1286 O O . ARG A 1 174 ? -24.625 8.434 45.141 1.00 80.75 174 ARG A O 1
ATOM 1293 N N . GLY A 1 175 ? -23.469 9.666 43.659 1.00 76.00 175 GLY A N 1
ATOM 1294 C CA . GLY A 1 175 ? -22.139 9.357 44.188 1.00 76.00 175 GLY A CA 1
ATOM 1295 C C . GLY A 1 175 ? -21.556 8.027 43.698 1.00 76.00 175 GLY A C 1
ATOM 1296 O O . GLY A 1 175 ? -20.533 7.594 44.220 1.00 76.00 175 GLY A O 1
ATOM 1297 N N . ASP A 1 176 ? -22.164 7.401 42.687 1.00 71.44 176 ASP A N 1
ATOM 1298 C CA . ASP A 1 176 ? -21.709 6.127 42.113 1.00 71.44 176 ASP A CA 1
ATOM 1299 C C . ASP A 1 176 ? -20.471 6.305 41.203 1.00 71.44 176 ASP A C 1
ATOM 1301 O O . ASP A 1 176 ? -19.755 5.343 40.924 1.00 71.44 176 ASP A O 1
ATOM 1305 N N . ALA A 1 177 ? -20.198 7.533 40.739 1.00 70.50 177 ALA A N 1
ATOM 1306 C CA . ALA A 1 177 ? -19.029 7.884 39.927 1.00 70.50 177 ALA A CA 1
ATOM 1307 C C . ALA A 1 177 ? -18.609 9.353 40.123 1.00 70.50 177 ALA A C 1
ATOM 1309 O O . ALA A 1 177 ? -19.438 10.219 40.399 1.00 70.50 177 ALA A O 1
ATOM 1310 N N . THR A 1 178 ? -17.322 9.665 39.934 1.00 75.56 178 THR A N 1
ATOM 1311 C CA . THR A 1 178 ? -16.815 11.047 40.005 1.00 75.56 178 THR A CA 1
ATOM 1312 C C . THR A 1 178 ? -16.816 11.716 38.633 1.00 75.56 178 THR A C 1
ATOM 1314 O O . THR A 1 178 ? -16.542 11.079 37.614 1.00 75.56 178 THR A O 1
ATOM 1317 N N . LEU A 1 179 ? -17.058 13.029 38.594 1.00 73.38 179 LEU A N 1
ATOM 1318 C CA . LEU A 1 179 ? -17.089 13.800 37.346 1.00 73.38 179 LEU A CA 1
ATOM 1319 C C . LEU A 1 179 ? -15.745 13.752 36.588 1.00 73.38 179 LEU A C 1
ATOM 1321 O O . LEU A 1 179 ? -15.721 13.675 35.360 1.00 73.38 179 LEU A O 1
ATOM 1325 N N . GLU A 1 180 ? -14.626 13.718 37.317 1.00 76.69 180 GLU A N 1
ATOM 1326 C CA . GLU A 1 180 ? -13.274 13.599 36.752 1.00 76.69 180 GLU A CA 1
ATOM 1327 C C . GLU A 1 180 ? -13.059 12.277 36.005 1.00 76.69 180 GLU A C 1
ATOM 1329 O O . GLU A 1 180 ? -12.429 12.266 34.948 1.00 76.69 180 GLU A O 1
ATOM 1334 N N . SER A 1 181 ? -13.635 11.174 36.497 1.00 71.12 181 SER A N 1
ATOM 1335 C CA . SER A 1 181 ? -13.505 9.856 35.860 1.00 71.12 181 SER A CA 1
ATOM 1336 C C . SER A 1 181 ? -14.231 9.755 34.509 1.00 71.12 181 SER A C 1
ATOM 1338 O O . SER A 1 181 ? -13.876 8.932 33.666 1.00 71.12 181 SER A O 1
ATOM 1340 N N . ILE A 1 182 ? -15.213 10.630 34.272 1.00 72.31 182 ILE A N 1
ATOM 1341 C CA . ILE A 1 182 ? -16.094 10.603 33.094 1.00 72.31 182 ILE A CA 1
ATOM 1342 C C . ILE A 1 182 ? -15.688 11.669 32.068 1.00 72.31 182 ILE A C 1
ATOM 1344 O O . ILE A 1 182 ? -15.922 11.502 30.869 1.00 72.31 182 ILE A O 1
ATOM 1348 N N . ALA A 1 183 ? -15.029 12.744 32.508 1.00 75.75 183 ALA A N 1
ATOM 1349 C CA . ALA A 1 183 ? -14.660 13.875 31.661 1.00 75.75 183 ALA A CA 1
ATOM 1350 C C . ALA A 1 183 ? -13.795 13.477 30.450 1.00 75.75 183 ALA A C 1
ATOM 1352 O O . ALA A 1 183 ? -14.070 13.908 29.329 1.00 75.75 183 ALA A O 1
ATOM 1353 N N . ALA A 1 184 ? -12.776 12.632 30.643 1.00 75.12 184 ALA A N 1
ATOM 1354 C CA . ALA A 1 184 ? -11.874 12.223 29.562 1.00 75.12 184 ALA A CA 1
ATOM 1355 C C . ALA A 1 184 ? -12.566 11.362 28.475 1.00 75.12 184 ALA A C 1
ATOM 1357 O O . ALA A 1 184 ? -12.460 11.711 27.294 1.00 75.12 184 ALA A O 1
ATOM 1358 N N . PRO A 1 185 ? -13.324 10.297 28.816 1.00 72.25 185 PRO A N 1
ATOM 1359 C CA . PRO A 1 185 ? -14.149 9.568 27.847 1.00 72.25 185 PRO A CA 1
ATOM 1360 C C . PRO A 1 185 ? -15.140 10.462 27.087 1.00 72.25 185 PRO A C 1
ATOM 1362 O O . PRO A 1 185 ? -15.323 10.311 25.877 1.00 72.25 185 PRO A O 1
ATOM 1365 N N . LEU A 1 186 ? -15.759 11.418 27.782 1.00 74.50 186 LEU A N 1
ATOM 1366 C CA . LEU A 1 186 ? -16.780 12.299 27.215 1.00 74.50 186 LEU A CA 1
ATOM 1367 C C . LEU A 1 186 ? -16.175 13.323 26.241 1.00 74.50 186 LEU A C 1
ATOM 1369 O O . LEU A 1 186 ? -16.734 13.564 25.171 1.00 74.50 186 LEU A O 1
ATOM 1373 N N . ALA A 1 187 ? -14.986 13.848 26.548 1.00 79.25 187 ALA A N 1
ATOM 1374 C CA . ALA A 1 187 ? -14.222 14.698 25.637 1.00 79.25 187 ALA A CA 1
ATOM 1375 C C . ALA A 1 187 ? -13.796 13.951 24.358 1.00 79.25 187 ALA A C 1
ATOM 1377 O O . ALA A 1 187 ? -13.881 14.507 23.261 1.00 79.25 187 ALA A O 1
ATOM 1378 N N . ALA A 1 188 ? -13.393 12.680 24.475 1.00 75.81 188 ALA A N 1
ATOM 1379 C CA . ALA A 1 188 ? -13.045 11.851 23.320 1.00 75.81 188 ALA A CA 1
ATOM 1380 C C . ALA A 1 188 ? -14.257 11.599 22.402 1.00 75.81 188 ALA A C 1
ATOM 1382 O O . ALA A 1 188 ? -14.146 11.721 21.179 1.00 75.81 188 ALA A O 1
ATOM 1383 N N . LEU A 1 189 ? -15.427 11.316 22.985 1.00 74.75 189 LEU A N 1
ATOM 1384 C CA . LEU A 1 189 ? -16.685 11.158 22.247 1.00 74.75 189 LEU A CA 1
ATOM 1385 C C . LEU A 1 189 ? -17.113 12.454 21.551 1.00 74.75 189 LEU A C 1
ATOM 1387 O O . LEU A 1 189 ? -17.494 12.420 20.381 1.00 74.75 189 LEU A O 1
ATOM 1391 N N . ALA A 1 190 ? -17.010 13.596 22.234 1.00 77.38 190 ALA A N 1
ATOM 1392 C CA . ALA A 1 190 ? -17.326 14.897 21.651 1.00 77.38 190 ALA A CA 1
ATOM 1393 C C . ALA A 1 190 ? -16.433 15.206 20.437 1.00 77.38 190 ALA A C 1
ATOM 1395 O O . ALA A 1 190 ? -16.935 15.616 19.391 1.00 77.38 190 ALA A O 1
ATOM 1396 N N . GLY A 1 191 ? -15.125 14.939 20.534 1.00 77.12 191 GLY A N 1
ATOM 1397 C CA . GLY A 1 191 ? -14.195 15.097 19.413 1.00 77.12 191 GLY A CA 1
ATOM 1398 C C . GLY A 1 191 ? -14.561 14.222 18.209 1.00 77.12 191 GLY A C 1
ATOM 1399 O O . GLY A 1 191 ? -14.596 14.706 17.077 1.00 77.12 191 GLY A O 1
ATOM 1400 N N . ALA A 1 192 ? -14.904 12.952 18.445 1.00 73.50 192 ALA A N 1
ATOM 1401 C CA . ALA A 1 192 ? -15.334 12.039 17.387 1.00 73.50 192 ALA A CA 1
ATOM 1402 C C . ALA A 1 192 ? -16.667 12.462 16.741 1.00 73.50 192 ALA A C 1
ATOM 1404 O O . ALA A 1 192 ? -16.813 12.372 15.523 1.00 73.50 192 ALA A O 1
ATOM 1405 N N . ALA A 1 193 ? -17.620 12.963 17.532 1.00 73.12 193 ALA A N 1
ATOM 1406 C CA . ALA A 1 193 ? -18.909 13.442 17.038 1.00 73.12 193 ALA A CA 1
ATOM 1407 C C . ALA A 1 193 ? -18.765 14.684 16.146 1.00 73.12 193 ALA A C 1
ATOM 1409 O O . ALA A 1 193 ? -19.415 14.768 15.108 1.00 73.12 193 ALA A O 1
ATOM 1410 N N . VAL A 1 194 ? -17.874 15.616 16.500 1.00 75.44 194 VAL A N 1
ATOM 1411 C CA . VAL A 1 194 ? -17.576 16.796 15.669 1.00 75.44 194 VAL A CA 1
ATOM 1412 C C . VAL A 1 194 ? -16.942 16.385 14.338 1.00 75.44 194 VAL A C 1
ATOM 1414 O O . VAL A 1 194 ? -17.360 16.873 13.291 1.00 75.44 194 VAL A O 1
ATOM 1417 N N . LEU A 1 195 ? -15.999 15.436 14.355 1.00 71.44 195 LEU A N 1
ATOM 1418 C CA . LEU A 1 195 ? -15.386 14.896 13.133 1.00 71.44 195 LEU A CA 1
ATOM 1419 C C . LEU A 1 195 ? -16.38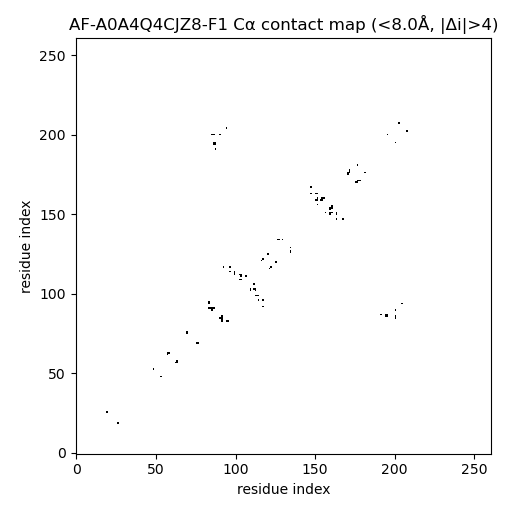8 14.142 12.245 1.00 71.44 195 LEU A C 1
ATOM 1421 O O . LEU A 1 195 ? -16.238 14.128 11.025 1.00 71.44 195 LEU A O 1
ATOM 1425 N N . ALA A 1 196 ? -17.405 13.516 12.841 1.00 67.44 196 ALA A N 1
ATOM 1426 C CA . ALA A 1 196 ? -18.472 12.831 12.114 1.00 67.44 196 ALA A CA 1
ATOM 1427 C C . ALA A 1 196 ? -19.551 13.788 11.571 1.00 67.44 196 ALA A C 1
ATOM 1429 O O . ALA A 1 196 ? -20.181 13.479 10.561 1.00 67.44 196 ALA A O 1
ATOM 1430 N N . ALA A 1 197 ? -19.769 14.931 12.229 1.00 65.75 197 ALA A N 1
ATOM 1431 C CA . ALA A 1 197 ? -20.740 15.949 11.827 1.00 65.75 197 ALA A CA 1
ATOM 1432 C C . ALA A 1 197 ? -20.219 16.895 10.730 1.00 65.75 197 ALA A C 1
ATOM 1434 O O . ALA A 1 197 ? -21.011 17.628 10.135 1.00 65.75 197 ALA A O 1
ATOM 1435 N N . ASP A 1 198 ? -18.912 16.889 10.450 1.00 62.75 198 ASP A N 1
ATOM 1436 C CA . ASP A 1 198 ? -18.333 17.687 9.373 1.00 62.75 198 ASP A CA 1
ATOM 1437 C C . ASP A 1 198 ? -18.852 17.193 7.998 1.00 62.75 198 ASP A C 1
ATOM 1439 O O . ASP A 1 198 ? -18.633 16.030 7.623 1.00 62.75 198 ASP A O 1
ATOM 1443 N N . PRO A 1 199 ? -19.537 18.046 7.206 1.00 51.34 199 PRO A N 1
ATOM 1444 C CA . PRO A 1 199 ? -20.112 17.670 5.911 1.00 51.34 199 PRO A CA 1
ATOM 1445 C C . PRO A 1 199 ? -19.073 17.210 4.874 1.00 51.34 199 PRO A C 1
ATOM 1447 O O . PRO A 1 199 ? -19.447 16.642 3.842 1.00 51.34 199 PRO A O 1
ATOM 1450 N N . ALA A 1 200 ? -17.773 17.393 5.126 1.00 51.84 200 ALA A N 1
ATOM 1451 C CA . ALA A 1 200 ? -16.718 16.822 4.293 1.00 51.84 200 ALA A CA 1
ATOM 1452 C C . ALA A 1 200 ? -16.727 15.274 4.274 1.00 51.84 200 ALA A C 1
ATOM 1454 O O . ALA A 1 200 ? -16.378 14.678 3.251 1.00 51.84 200 ALA A O 1
ATOM 1455 N N . GLY A 1 201 ? -17.184 14.618 5.351 1.00 46.84 201 GLY A N 1
ATOM 1456 C CA . GLY A 1 201 ? -17.222 13.152 5.485 1.00 46.84 201 GLY A CA 1
ATOM 1457 C C . GLY A 1 201 ? -18.507 12.469 4.993 1.00 46.84 201 GLY A C 1
ATOM 1458 O O . GLY A 1 201 ? -18.521 11.254 4.813 1.00 46.84 201 GLY A O 1
ATOM 1459 N N . ALA A 1 202 ? -19.578 13.229 4.741 1.00 42.72 202 ALA A N 1
ATOM 1460 C CA . ALA A 1 202 ? -20.915 12.700 4.437 1.00 42.72 202 ALA A CA 1
ATOM 1461 C C . ALA A 1 202 ? -21.206 12.501 2.936 1.00 42.72 202 ALA A C 1
ATOM 1463 O O . ALA A 1 202 ? -22.335 12.199 2.555 1.00 42.72 202 ALA A O 1
ATOM 1464 N N . GLY A 1 203 ? -20.217 12.697 2.059 1.00 36.75 203 GLY A N 1
ATOM 1465 C CA . GLY A 1 203 ? -20.415 12.468 0.629 1.00 36.75 203 GLY A CA 1
ATOM 1466 C C . GLY A 1 203 ? -19.991 11.065 0.227 1.00 36.75 203 GLY A C 1
ATOM 1467 O O . GLY A 1 203 ? -18.840 10.679 0.419 1.00 36.75 203 GLY A O 1
ATOM 1468 N N . ASP A 1 204 ? -20.949 10.352 -0.350 1.00 43.69 204 ASP A N 1
ATOM 1469 C CA . ASP A 1 204 ? -20.851 9.031 -0.959 1.00 43.69 204 ASP A CA 1
ATOM 1470 C C . ASP A 1 204 ? -19.469 8.774 -1.615 1.00 43.69 204 ASP A C 1
ATOM 1472 O O . ASP A 1 204 ? -19.100 9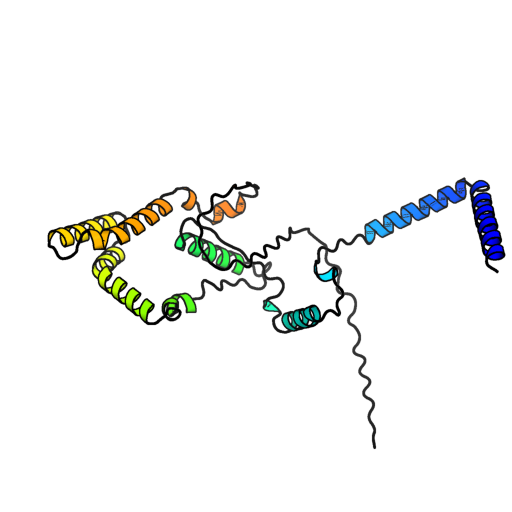.469 -2.576 1.00 43.69 204 ASP A O 1
ATOM 1476 N N . PRO A 1 205 ? -18.664 7.806 -1.126 1.00 48.72 205 PRO A N 1
ATOM 1477 C CA . PRO A 1 205 ? -17.316 7.561 -1.645 1.00 48.72 205 PRO A CA 1
ATOM 1478 C C . PRO A 1 205 ? -17.328 7.119 -3.118 1.00 48.72 205 PRO A C 1
ATOM 1480 O O . PRO A 1 205 ? -16.332 7.288 -3.823 1.00 48.72 205 PRO A O 1
ATOM 1483 N N . ALA A 1 206 ? -18.464 6.612 -3.613 1.00 44.88 206 ALA A N 1
ATOM 1484 C CA . ALA A 1 206 ? -18.641 6.234 -5.010 1.00 44.88 206 ALA A CA 1
ATOM 1485 C C . ALA A 1 206 ? -18.760 7.442 -5.961 1.00 44.88 206 ALA A C 1
ATOM 1487 O O . ALA A 1 206 ? -18.363 7.338 -7.122 1.00 44.88 206 ALA A O 1
ATOM 1488 N N . ALA A 1 207 ? -19.247 8.594 -5.486 1.00 41.56 207 ALA A N 1
ATOM 1489 C CA . ALA A 1 207 ? -19.451 9.776 -6.324 1.00 41.56 207 ALA A CA 1
ATOM 1490 C C . ALA A 1 207 ? -18.162 10.597 -6.523 1.00 41.56 207 ALA A C 1
ATOM 1492 O O . ALA A 1 207 ? -17.963 11.179 -7.588 1.00 41.56 207 ALA A O 1
ATOM 1493 N N . ARG A 1 208 ? -17.248 10.614 -5.539 1.00 41.16 208 ARG A N 1
ATOM 1494 C CA . ARG A 1 208 ? -16.024 11.442 -5.602 1.00 41.16 208 ARG A CA 1
ATOM 1495 C C . ARG A 1 208 ? -14.845 10.805 -6.332 1.00 41.16 208 ARG A C 1
ATOM 1497 O O . ARG A 1 208 ? -14.014 11.532 -6.870 1.00 41.16 208 ARG A O 1
ATOM 1504 N N . ALA A 1 209 ? -14.792 9.476 -6.439 1.00 45.06 209 ALA A N 1
ATOM 1505 C CA . ALA A 1 209 ? -13.749 8.798 -7.217 1.00 45.06 209 ALA A CA 1
ATOM 1506 C C . ALA A 1 209 ? -13.834 9.088 -8.734 1.00 45.06 209 ALA A C 1
ATOM 1508 O O . ALA A 1 209 ? -12.873 8.833 -9.458 1.00 45.06 209 ALA A O 1
ATOM 1509 N N . ALA A 1 210 ? -14.962 9.624 -9.217 1.00 43.19 210 ALA A N 1
ATOM 1510 C CA . ALA A 1 210 ? -15.173 9.960 -10.624 1.00 43.19 210 ALA A CA 1
ATOM 1511 C C . ALA A 1 210 ? -14.898 11.436 -10.972 1.00 43.19 210 ALA A C 1
ATOM 1513 O O . ALA A 1 210 ? -14.725 11.736 -12.152 1.00 43.19 210 ALA A O 1
ATOM 1514 N N . SER A 1 211 ? -14.846 12.355 -9.997 1.00 44.03 211 SER A N 1
ATOM 1515 C CA . SER A 1 211 ? -14.864 13.801 -10.283 1.00 44.03 211 SER A CA 1
ATOM 1516 C C . SER A 1 211 ? -13.604 14.587 -9.916 1.00 44.03 211 SER A C 1
ATOM 1518 O O . SER A 1 211 ? -13.474 15.711 -10.388 1.00 44.03 211 SER A O 1
ATOM 1520 N N . ASP A 1 212 ? -12.662 14.043 -9.140 1.00 41.25 212 ASP A N 1
ATOM 1521 C CA . ASP A 1 212 ? -11.507 14.821 -8.659 1.00 41.25 212 ASP A CA 1
ATOM 1522 C C . ASP A 1 212 ? -10.173 14.402 -9.300 1.00 41.25 212 ASP A C 1
ATOM 1524 O O . ASP A 1 212 ? -9.270 13.841 -8.685 1.00 41.25 212 ASP A O 1
ATOM 1528 N N . GLY A 1 213 ? -10.045 14.715 -10.592 1.00 37.72 213 GLY A N 1
ATOM 1529 C CA . GLY A 1 213 ? -8.770 14.755 -11.321 1.00 37.72 213 GLY A CA 1
ATOM 1530 C C . GLY A 1 213 ? -7.979 16.058 -11.113 1.00 37.72 213 GLY A C 1
ATOM 1531 O O . GLY A 1 213 ? -7.111 16.385 -11.921 1.00 37.72 213 GLY A O 1
ATOM 1532 N N . GLY A 1 214 ? -8.293 16.841 -10.077 1.00 34.91 214 GLY A N 1
ATOM 1533 C CA . GLY A 1 214 ? -7.695 18.149 -9.829 1.00 34.91 214 GLY A CA 1
ATOM 1534 C C . GLY A 1 214 ? -6.537 18.098 -8.835 1.00 34.91 214 GLY A C 1
ATOM 1535 O O . GLY A 1 214 ? -6.746 17.974 -7.633 1.00 34.91 214 GLY A O 1
ATOM 1536 N N . LEU A 1 215 ? -5.306 18.276 -9.326 1.00 38.31 215 LEU A N 1
ATOM 1537 C CA . LEU A 1 215 ? -4.129 18.598 -8.512 1.00 38.31 215 LEU A CA 1
ATOM 1538 C C . LEU A 1 215 ? -4.435 19.789 -7.576 1.00 38.31 215 LEU A C 1
ATOM 1540 O O . LEU A 1 215 ? -4.416 20.943 -8.009 1.00 38.31 215 LEU A O 1
ATOM 1544 N N . ARG A 1 216 ? -4.634 19.543 -6.276 1.00 33.94 216 ARG A N 1
ATOM 1545 C CA . ARG A 1 216 ? -4.507 20.583 -5.245 1.00 33.94 216 ARG A CA 1
ATOM 1546 C C . ARG A 1 216 ? -3.305 20.308 -4.352 1.00 33.94 216 ARG A C 1
ATOM 1548 O O . ARG A 1 216 ? -3.226 19.337 -3.610 1.00 33.94 216 ARG A O 1
ATOM 1555 N N . ARG A 1 217 ? -2.345 21.222 -4.472 1.00 42.44 217 ARG A N 1
ATOM 1556 C CA . ARG A 1 217 ? -1.104 21.342 -3.711 1.00 42.44 217 ARG A CA 1
ATOM 1557 C C . ARG A 1 217 ? -1.465 21.760 -2.276 1.00 42.44 217 ARG A C 1
ATOM 1559 O O . ARG A 1 217 ? -1.782 22.920 -2.039 1.00 42.44 217 ARG A O 1
ATOM 1566 N N . GLY A 1 218 ? -1.484 20.809 -1.343 1.00 34.75 218 GLY A N 1
ATOM 1567 C CA . GLY A 1 218 ? -1.775 21.055 0.072 1.00 34.75 218 GLY A CA 1
ATOM 1568 C C . GLY A 1 218 ? -0.508 21.351 0.876 1.00 34.75 218 GLY A C 1
ATOM 1569 O O . GLY A 1 218 ? 0.362 20.490 0.999 1.00 34.75 218 GLY A O 1
ATOM 1570 N N . GLY A 1 219 ? -0.412 22.564 1.427 1.00 34.72 219 GLY A N 1
ATOM 1571 C CA . GLY A 1 219 ? 0.521 22.902 2.500 1.00 34.72 219 GLY A CA 1
ATOM 1572 C C . GLY A 1 219 ? 0.045 22.281 3.812 1.00 34.72 219 GLY A C 1
ATOM 1573 O O . GLY A 1 219 ? -1.068 22.546 4.257 1.00 34.72 219 GLY A O 1
ATOM 1574 N N . GLY A 1 220 ? 0.874 21.422 4.403 1.00 31.92 220 GLY A N 1
ATOM 1575 C CA . GLY A 1 220 ? 0.566 20.716 5.641 1.00 31.92 220 GLY A CA 1
ATOM 1576 C C . GLY A 1 220 ? 0.942 21.521 6.883 1.00 31.92 220 GLY A C 1
ATOM 1577 O O . GLY A 1 220 ? 2.059 22.024 6.990 1.00 31.92 220 GLY A O 1
ATOM 1578 N N . ARG A 1 221 ? 0.030 21.568 7.858 1.00 29.53 221 ARG A N 1
ATOM 1579 C CA . ARG A 1 221 ? 0.397 21.626 9.275 1.00 29.53 221 ARG A CA 1
ATOM 1580 C C . ARG A 1 221 ? 0.304 20.205 9.813 1.00 29.53 221 ARG A C 1
ATOM 1582 O O . ARG A 1 221 ? -0.763 19.603 9.803 1.00 29.53 221 ARG A O 1
ATOM 1589 N N . CYS A 1 222 ? 1.449 19.666 10.210 1.00 26.91 222 CYS A N 1
ATOM 1590 C CA . CYS A 1 222 ? 1.570 18.350 10.812 1.00 26.91 222 CYS A CA 1
ATOM 1591 C C . CYS A 1 222 ? 1.281 18.449 12.312 1.00 26.91 222 CYS A C 1
ATOM 1593 O O . CYS A 1 222 ? 1.964 19.195 13.010 1.00 26.91 222 CYS A O 1
ATOM 1595 N N . LEU A 1 223 ? 0.366 17.625 12.817 1.00 37.31 223 LEU A N 1
ATOM 1596 C CA . LEU A 1 223 ? 0.556 17.004 14.121 1.00 37.31 223 LEU A CA 1
ATOM 1597 C C . LEU A 1 223 ? 0.604 15.491 13.915 1.00 37.31 223 LEU A C 1
ATOM 1599 O O . LEU A 1 223 ? -0.312 14.876 13.380 1.00 37.31 223 LEU A O 1
ATOM 1603 N N . GLN A 1 224 ? 1.750 14.939 14.289 1.00 32.97 224 GLN A N 1
ATOM 1604 C CA . GLN A 1 224 ? 2.095 13.524 14.328 1.00 32.97 224 GLN A CA 1
ATOM 1605 C C . GLN A 1 224 ? 2.332 13.183 15.815 1.00 32.97 224 GLN A C 1
ATOM 1607 O O . GLN A 1 224 ? 2.679 14.087 16.579 1.00 32.97 224 GLN A O 1
ATOM 1612 N N . PRO A 1 225 ? 2.238 11.907 16.227 1.00 41.53 225 PRO A N 1
ATOM 1613 C CA . PRO A 1 225 ? 3.490 11.153 16.248 1.00 41.53 225 PRO A CA 1
ATOM 1614 C C . PRO A 1 225 ? 3.402 9.694 15.763 1.00 41.53 225 PRO A C 1
ATOM 1616 O O . PRO A 1 225 ? 2.371 9.037 15.790 1.00 41.53 225 PRO A O 1
ATOM 1619 N N . ALA A 1 226 ? 4.570 9.253 15.289 1.00 35.28 226 ALA A N 1
ATOM 1620 C CA . ALA A 1 226 ? 5.157 7.916 15.366 1.00 35.28 226 ALA A CA 1
ATOM 1621 C C . ALA A 1 226 ? 4.343 6.678 14.934 1.00 35.28 226 ALA A C 1
ATOM 1623 O O . ALA A 1 226 ? 3.807 5.943 15.750 1.00 35.28 226 ALA A O 1
ATOM 1624 N N . VAL A 1 227 ? 4.472 6.331 13.650 1.00 36.06 227 VAL A N 1
ATOM 1625 C CA . VAL A 1 227 ? 4.743 4.945 13.228 1.00 36.06 227 VAL A CA 1
ATOM 1626 C C . VAL A 1 227 ? 5.747 4.999 12.080 1.00 36.06 227 VAL A C 1
ATOM 1628 O O . VAL A 1 227 ? 5.621 5.825 11.171 1.00 36.06 227 VAL A O 1
ATOM 1631 N N . HIS A 1 228 ? 6.795 4.179 12.180 1.00 33.06 228 HIS A N 1
ATOM 1632 C CA . HIS A 1 228 ? 7.947 4.126 11.281 1.00 33.06 228 HIS A CA 1
ATOM 1633 C C . HIS A 1 228 ? 7.534 4.135 9.799 1.00 33.06 228 HIS A C 1
ATOM 1635 O O . HIS A 1 228 ? 7.068 3.144 9.243 1.00 33.06 228 HIS A O 1
ATOM 1641 N N . ARG A 1 229 ? 7.726 5.285 9.142 1.00 30.78 229 ARG A N 1
ATOM 1642 C CA . ARG A 1 229 ? 7.461 5.480 7.716 1.00 30.78 229 ARG A CA 1
ATOM 1643 C C . ARG A 1 229 ? 8.685 5.070 6.896 1.00 30.78 229 ARG A C 1
ATOM 1645 O O . ARG A 1 229 ? 9.555 5.896 6.633 1.00 30.78 229 ARG A O 1
ATOM 1652 N N . LEU A 1 230 ? 8.691 3.850 6.368 1.00 31.89 230 LEU A N 1
ATOM 1653 C CA . LEU A 1 230 ? 9.355 3.585 5.088 1.00 31.89 230 LEU A CA 1
ATOM 1654 C C . LEU A 1 230 ? 8.447 4.130 3.976 1.00 31.89 230 LEU A C 1
ATOM 1656 O O . LEU A 1 230 ? 7.624 3.425 3.400 1.00 31.89 230 LEU A O 1
ATOM 1660 N N . ARG A 1 231 ? 8.549 5.437 3.710 1.00 33.91 231 ARG A N 1
ATOM 1661 C CA . ARG A 1 231 ? 7.900 6.069 2.553 1.00 33.91 231 ARG A CA 1
ATOM 1662 C C . ARG A 1 231 ? 8.720 5.760 1.299 1.00 33.91 231 ARG A C 1
ATOM 1664 O O . ARG A 1 231 ? 9.634 6.504 0.962 1.00 33.91 231 ARG A O 1
ATOM 1671 N N . ARG A 1 232 ? 8.350 4.707 0.569 1.00 30.88 232 ARG A N 1
ATOM 1672 C CA . ARG A 1 232 ? 8.673 4.580 -0.861 1.00 30.88 232 ARG A CA 1
ATOM 1673 C C . ARG A 1 232 ? 7.383 4.779 -1.651 1.00 30.88 232 ARG A C 1
ATOM 1675 O O . ARG A 1 232 ? 6.678 3.836 -1.979 1.00 30.88 232 ARG A O 1
ATOM 1682 N N . ALA A 1 233 ? 7.042 6.040 -1.895 1.00 32.59 233 ALA A N 1
ATOM 1683 C CA . ALA A 1 233 ? 5.986 6.394 -2.832 1.00 32.59 233 ALA A CA 1
ATOM 1684 C C . ALA A 1 233 ? 6.597 6.410 -4.239 1.00 32.59 233 ALA A C 1
ATOM 1686 O O . ALA A 1 233 ? 7.165 7.415 -4.658 1.00 32.59 233 ALA A O 1
ATOM 1687 N N . VAL A 1 234 ? 6.530 5.283 -4.951 1.00 33.94 234 VAL A N 1
ATOM 1688 C CA . VAL A 1 234 ? 6.829 5.248 -6.388 1.00 33.94 234 VAL A CA 1
ATOM 1689 C C . VAL A 1 234 ? 5.512 5.446 -7.124 1.00 33.94 234 VAL A C 1
ATOM 1691 O O . VAL A 1 234 ? 4.727 4.522 -7.313 1.00 33.94 234 VAL A O 1
ATOM 1694 N N . HIS A 1 235 ? 5.252 6.689 -7.511 1.00 31.20 235 HIS A N 1
ATOM 1695 C CA . HIS A 1 235 ? 4.170 7.021 -8.424 1.00 31.20 235 HIS A CA 1
ATOM 1696 C C . HIS A 1 235 ? 4.657 6.723 -9.850 1.00 31.20 235 HIS A C 1
ATOM 1698 O O . HIS A 1 235 ? 5.502 7.444 -10.372 1.00 31.20 235 HIS A O 1
ATOM 1704 N N . ARG A 1 236 ? 4.136 5.676 -10.505 1.00 31.61 236 ARG A N 1
ATOM 1705 C CA . ARG A 1 236 ? 4.288 5.502 -11.962 1.00 31.61 236 ARG A CA 1
ATOM 1706 C C . ARG A 1 236 ? 3.013 5.981 -12.665 1.00 31.61 236 ARG A C 1
ATOM 1708 O O . ARG A 1 236 ? 1.965 5.363 -12.482 1.00 31.61 236 ARG A O 1
ATOM 1715 N N . PRO A 1 237 ? 3.048 7.081 -13.437 1.00 33.97 237 PRO A N 1
ATOM 1716 C CA . PRO A 1 237 ? 1.935 7.444 -14.303 1.00 33.97 237 PRO A CA 1
ATOM 1717 C C . PRO A 1 237 ? 1.826 6.448 -15.467 1.00 33.97 237 PRO A C 1
ATOM 1719 O O . PRO A 1 237 ? 2.822 6.033 -16.059 1.00 33.97 237 PRO A O 1
ATOM 1722 N N . ARG A 1 238 ? 0.590 6.048 -15.779 1.00 35.47 238 ARG A N 1
ATOM 1723 C CA . ARG A 1 238 ? 0.259 5.142 -16.883 1.00 35.47 238 ARG A CA 1
ATOM 1724 C C . ARG A 1 238 ? 0.431 5.859 -18.225 1.00 35.47 238 ARG A C 1
ATOM 1726 O O . ARG A 1 238 ? -0.413 6.661 -18.607 1.00 35.47 238 ARG A O 1
ATOM 1733 N N . GLY A 1 239 ? 1.493 5.521 -18.952 1.00 30.44 239 GLY A N 1
ATOM 1734 C CA . GLY A 1 239 ? 1.591 5.710 -20.398 1.00 30.44 239 GLY A CA 1
ATOM 1735 C C . GLY A 1 239 ? 1.195 4.415 -21.107 1.00 30.44 239 GLY A C 1
ATOM 1736 O O . GLY A 1 239 ? 1.665 3.336 -20.752 1.00 30.44 239 GLY A O 1
ATOM 1737 N N . ARG A 1 240 ? 0.286 4.506 -22.075 1.00 32.66 240 ARG A N 1
ATOM 1738 C CA . ARG A 1 240 ? -0.227 3.383 -22.868 1.00 32.66 240 ARG A CA 1
ATOM 1739 C C . ARG A 1 240 ? 0.871 2.906 -23.829 1.00 32.66 240 ARG A C 1
ATOM 1741 O O . ARG A 1 240 ? 1.043 3.504 -24.884 1.00 32.66 240 ARG A O 1
ATOM 1748 N N . PHE A 1 241 ? 1.598 1.846 -23.477 1.00 35.69 241 PHE A N 1
ATOM 1749 C CA . PHE A 1 241 ? 2.580 1.220 -24.368 1.00 35.69 241 PHE A CA 1
ATOM 1750 C C . PHE A 1 241 ? 2.057 -0.104 -24.922 1.00 35.69 241 PHE A C 1
ATOM 1752 O O . PHE A 1 241 ? 1.496 -0.938 -24.214 1.00 35.69 241 PHE A O 1
ATOM 1759 N N . ARG A 1 242 ? 2.206 -0.248 -26.237 1.00 34.31 242 ARG A N 1
ATOM 1760 C CA . ARG A 1 242 ? 1.827 -1.412 -27.033 1.00 34.31 242 ARG A CA 1
ATOM 1761 C C . ARG A 1 242 ? 2.827 -2.534 -26.730 1.00 34.31 242 ARG A C 1
ATOM 1763 O O . ARG A 1 242 ? 4.024 -2.332 -26.894 1.00 34.31 242 ARG A O 1
ATOM 1770 N N . HIS A 1 243 ? 2.342 -3.685 -26.271 1.00 35.66 243 HIS A N 1
ATOM 1771 C CA . HIS A 1 243 ? 3.171 -4.867 -26.020 1.00 35.66 243 HIS A CA 1
ATOM 1772 C C . HIS A 1 243 ? 3.894 -5.327 -27.299 1.00 35.66 243 HIS A C 1
ATOM 1774 O O . HIS A 1 243 ? 3.224 -5.503 -28.321 1.00 35.66 243 HIS A O 1
ATOM 1780 N N . PRO A 1 244 ? 5.207 -5.612 -27.262 1.00 38.28 244 PRO A N 1
ATOM 1781 C CA . PRO A 1 244 ? 5.801 -6.542 -28.206 1.00 38.28 244 PRO A CA 1
ATOM 1782 C C . PRO A 1 244 ? 5.459 -7.984 -27.793 1.00 38.28 244 PRO A C 1
ATOM 1784 O O . PRO A 1 244 ? 5.461 -8.337 -26.613 1.00 38.28 244 PRO A O 1
ATOM 1787 N N . ALA A 1 245 ? 5.128 -8.808 -28.787 1.00 33.72 245 ALA A N 1
ATOM 1788 C CA . ALA A 1 245 ? 4.906 -10.242 -28.637 1.00 33.72 245 ALA A CA 1
ATOM 1789 C C . ALA A 1 245 ? 6.170 -10.946 -28.098 1.00 33.72 245 ALA A C 1
ATOM 1791 O O . ALA A 1 245 ? 7.279 -10.550 -28.466 1.00 33.72 245 ALA A O 1
ATOM 1792 N N . PRO A 1 246 ? 6.044 -12.001 -27.27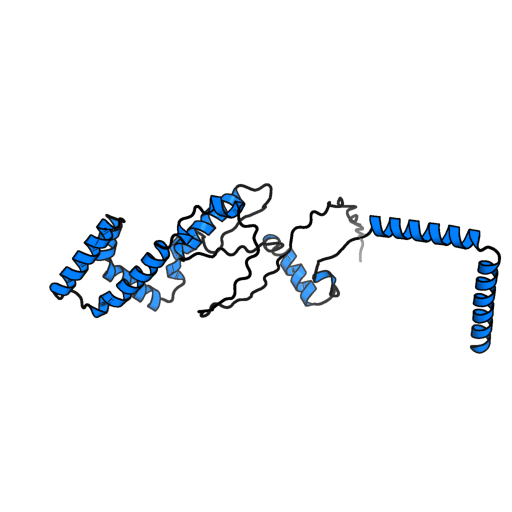0 1.00 38.66 246 PRO A N 1
ATOM 1793 C CA . PRO A 1 246 ? 7.200 -12.754 -26.798 1.00 38.66 246 PRO A CA 1
ATOM 1794 C C . PRO A 1 246 ? 7.840 -13.524 -27.962 1.00 38.66 246 PRO A C 1
ATOM 1796 O O . PRO A 1 246 ? 7.331 -14.545 -28.425 1.00 38.66 246 PRO A O 1
ATOM 1799 N N . GLY A 1 247 ? 8.971 -13.011 -28.443 1.00 29.95 247 GLY A N 1
ATOM 1800 C CA . GLY A 1 247 ? 9.854 -13.701 -29.370 1.00 29.95 247 GLY A CA 1
ATOM 1801 C C . GLY A 1 247 ? 10.703 -14.749 -28.649 1.00 29.95 247 GLY A C 1
ATOM 1802 O O . GLY A 1 247 ? 11.469 -14.423 -27.750 1.00 29.95 247 GLY A O 1
ATOM 1803 N N . SER A 1 248 ? 10.568 -15.995 -29.106 1.00 31.77 248 SER A N 1
ATOM 1804 C CA . SER A 1 248 ? 11.512 -17.119 -28.996 1.00 31.77 248 SER A CA 1
ATOM 1805 C C . SER A 1 248 ? 12.019 -17.530 -27.605 1.00 31.77 248 SER A C 1
ATOM 1807 O O . SER A 1 248 ? 12.938 -16.947 -27.037 1.00 31.77 248 SER A O 1
ATOM 1809 N N . ALA A 1 249 ? 11.502 -18.674 -27.151 1.00 33.56 249 ALA A N 1
ATOM 1810 C CA . ALA A 1 249 ? 12.103 -19.526 -26.134 1.00 33.56 249 ALA A CA 1
ATOM 1811 C C . ALA A 1 249 ? 13.564 -19.900 -26.478 1.00 33.56 249 ALA A C 1
ATOM 1813 O O . ALA A 1 249 ? 13.830 -20.318 -27.612 1.00 33.56 249 ALA A O 1
ATOM 1814 N N . PRO A 1 250 ? 14.511 -19.853 -25.524 1.00 34.78 250 PRO A N 1
ATOM 1815 C CA . PRO A 1 250 ? 15.783 -20.534 -25.693 1.00 34.78 250 PRO A CA 1
ATOM 1816 C C . PRO A 1 250 ? 15.556 -22.049 -25.601 1.00 34.78 250 PRO A C 1
ATOM 1818 O O . PRO A 1 250 ? 15.081 -22.581 -24.598 1.00 34.78 250 PRO A O 1
ATOM 1821 N N . ARG A 1 251 ? 15.881 -22.740 -26.697 1.00 32.38 251 ARG A N 1
ATOM 1822 C CA . ARG A 1 251 ? 15.895 -24.201 -26.810 1.00 32.38 251 ARG A CA 1
ATOM 1823 C C . ARG A 1 251 ? 16.714 -24.816 -25.673 1.00 32.38 251 ARG A C 1
ATOM 1825 O O . ARG A 1 251 ? 17.907 -24.549 -25.549 1.00 32.38 251 ARG A O 1
ATOM 1832 N N . ALA A 1 252 ? 16.079 -25.704 -24.914 1.00 33.31 252 ALA A N 1
ATOM 1833 C CA . ALA A 1 252 ? 16.748 -26.650 -24.036 1.00 33.31 252 ALA A CA 1
ATOM 1834 C C . ALA A 1 252 ? 17.684 -27.545 -24.866 1.00 33.31 252 ALA A C 1
ATOM 1836 O O . ALA A 1 252 ? 17.247 -28.412 -25.622 1.00 33.31 252 ALA A O 1
ATOM 1837 N N . GLY A 1 253 ? 18.989 -27.314 -24.744 1.00 29.28 253 GLY A N 1
ATOM 1838 C CA . GLY A 1 253 ? 20.022 -28.213 -25.238 1.00 29.28 253 GLY A CA 1
ATOM 1839 C C . GLY A 1 253 ? 20.267 -29.333 -24.234 1.00 29.28 253 GLY A C 1
ATOM 1840 O O . GLY A 1 253 ? 21.244 -29.296 -23.494 1.00 29.28 253 GLY A O 1
ATOM 1841 N N . CYS A 1 254 ? 19.395 -30.341 -24.206 1.00 30.31 254 CYS A N 1
ATOM 1842 C CA . CYS A 1 254 ? 19.730 -31.624 -23.597 1.00 30.31 254 CYS A CA 1
ATOM 1843 C C . CYS A 1 254 ? 20.831 -32.290 -24.432 1.00 30.31 254 CYS A C 1
ATOM 1845 O O . CYS A 1 254 ? 20.572 -32.784 -25.529 1.00 30.31 254 CYS A O 1
ATOM 1847 N N . ARG A 1 255 ? 22.058 -32.357 -23.907 1.00 32.25 255 ARG A N 1
ATOM 1848 C CA . ARG A 1 255 ? 23.048 -33.340 -24.362 1.00 32.25 255 ARG A CA 1
ATOM 1849 C C . ARG A 1 255 ? 23.588 -34.109 -23.164 1.00 32.25 25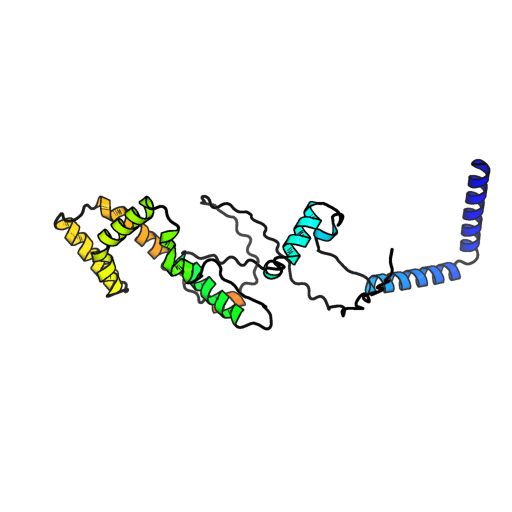5 ARG A C 1
ATOM 1851 O O . ARG A 1 255 ? 24.628 -33.797 -22.601 1.00 32.25 255 ARG A O 1
ATOM 1858 N N . ASN A 1 256 ? 22.818 -35.123 -22.790 1.00 32.06 256 ASN A N 1
ATOM 1859 C CA . ASN A 1 256 ? 23.257 -36.217 -21.943 1.00 32.06 256 ASN A CA 1
ATOM 1860 C C . ASN A 1 256 ? 24.365 -36.987 -22.690 1.00 32.06 256 ASN A C 1
ATOM 1862 O O . ASN A 1 256 ? 24.163 -37.397 -23.836 1.00 32.06 256 ASN A O 1
ATOM 1866 N N . ARG A 1 257 ? 25.538 -37.158 -22.075 1.00 32.84 257 ARG A N 1
ATOM 1867 C CA . ARG A 1 257 ? 26.598 -38.052 -22.559 1.00 32.84 257 ARG A CA 1
ATOM 1868 C C . ARG A 1 257 ? 26.920 -39.029 -21.423 1.00 32.84 257 ARG A C 1
ATOM 1870 O O . ARG A 1 257 ? 27.443 -38.581 -20.408 1.00 32.84 257 ARG A O 1
ATOM 1877 N N . PRO A 1 258 ? 26.608 -40.328 -21.557 1.00 43.06 258 PRO A N 1
ATOM 1878 C CA . PRO A 1 258 ? 26.997 -41.330 -20.575 1.00 43.06 258 PRO A CA 1
ATOM 1879 C C . PRO A 1 258 ? 28.371 -41.942 -20.904 1.00 43.06 258 PRO A C 1
ATOM 1881 O O . PRO A 1 258 ? 28.825 -41.873 -22.049 1.00 43.06 258 PRO A O 1
ATOM 1884 N N . ARG A 1 259 ? 28.916 -42.654 -19.900 1.00 36.22 259 ARG A N 1
ATOM 1885 C CA . ARG A 1 259 ? 30.147 -43.486 -19.839 1.00 36.22 259 ARG A CA 1
ATOM 1886 C C . ARG A 1 259 ? 31.402 -42.703 -19.416 1.00 36.22 259 ARG A C 1
ATOM 1888 O O . ARG A 1 259 ? 31.734 -41.716 -20.050 1.00 36.22 259 ARG A O 1
ATOM 1895 N N . GLY A 1 260 ? 32.166 -43.074 -18.390 1.00 40.59 260 GLY A N 1
ATOM 1896 C CA . GLY A 1 260 ? 32.219 -44.294 -17.584 1.00 40.59 260 GLY A CA 1
ATOM 1897 C C . GLY A 1 260 ? 33.677 -44.744 -17.443 1.00 40.59 260 GLY A C 1
ATOM 1898 O O . GLY A 1 260 ? 34.261 -45.133 -18.450 1.00 40.59 260 GLY A O 1
ATOM 1899 N N . ARG A 1 261 ? 34.234 -44.667 -16.231 1.00 36.31 261 ARG A N 1
ATOM 1900 C CA . ARG A 1 261 ? 35.144 -45.605 -15.544 1.00 36.31 261 ARG A CA 1
ATOM 1901 C C . ARG A 1 261 ? 35.657 -44.948 -14.270 1.00 36.31 261 ARG A C 1
ATOM 1903 O O . ARG A 1 261 ? 35.982 -43.745 -14.345 1.00 36.31 261 ARG A O 1
#

pLDDT: mean 73.4, std 22.08, range [26.91, 97.06]

Sequence (261 aa):
MAEAAVGTLARGCGALAGICARWPRVVLALALGVALLAGAVVSQRFEMNTDTDALFPADLPWRLTERRMAEAFPQREQVIAVVVDGPTGDAADRAAAGLAAALGRRSDLFRSVQRPDGLEFFRRNGLLFLDEAAVRETTERVIAAQPLLGTLAADPSLRGIATAFGLVLTGVERGDATLESIAAPLAALAGAAVLAADPAGAGDPAARAASDGGLRRGGGRCLQPAVHRLRRAVHRPRGRFRHPAPGSAPRAGCRNRPRGR

Secondary structure (DSSP, 8-state):
-HHHHHHHHHHHHHHHHHHHHH-HHHHHHHHHHHHHHHHHHHHHH------GGGGS-TT-HHHHHHHHHHHH-GGGTTPPP-----SSHHHHHHHHHHHHHHHHT-TTT-S----GGG-HHHHHHGGGGS-HHHHHHHHHHHHHTHHHHHHHHH--SHHHHHHHHHHHHHHHHTTSS-HHHHHHHHHHHHHHHHHHHSTTS-S-HHHHTTT------PPP---------------------PPPP---PPP----------

Solvent-accessible surface area (backbone atoms only — not comparable to full-atom values): 16865 Å² total; per-residue (Å²): 115,70,69,61,53,53,56,50,50,53,50,49,53,51,51,50,52,52,54,47,70,74,39,52,69,60,51,51,52,50,52,49,51,51,50,53,49,50,52,51,49,46,74,75,64,72,75,85,84,86,58,73,74,73,76,54,76,76,83,41,72,67,50,52,52,49,50,55,49,44,71,74,40,61,85,67,56,92,68,82,88,82,87,70,81,53,86,42,73,68,58,19,49,53,50,45,52,53,49,48,57,58,50,55,72,37,62,92,83,38,93,75,72,83,61,86,88,71,37,70,67,50,74,75,47,49,64,75,78,47,56,70,69,56,44,50,53,52,49,53,53,52,61,74,40,39,74,57,52,53,47,37,70,76,32,84,44,75,65,32,49,55,50,44,51,51,52,54,51,54,34,37,74,72,67,78,43,59,70,77,78,47,48,62,64,50,52,54,51,51,54,51,49,54,50,67,67,39,73,85,71,73,60,61,74,80,65,53,80,77,70,72,87,68,93,73,90,75,87,80,86,85,86,80,84,91,73,91,74,84,80,79,84,80,84,76,82,89,72,94,74,82,81,79,77,90,78,76,82,83,77,84,80,84,77,88,79,86,86,90,134

Foldseek 3Di:
DVVVVVVVVVVVVVVVVVVCVVCVPVVVVVVVVVVVVVVVCCVVPVDDDPDPVVVDDCPDPVNVVVVVVCVVCVVPPPDDDDQFDALDPVLSVVLVVVVLVVVQVPCVVDVDRDDPPPDPCCVVCVLVPDDPVVSVVVVVVVVVCVVLVVQCVVPVDPVSNVVSVVVVVVCCVVVVDPPVVVVVVVVVVVSVVVSVPPVVSVDDSVVVVPPPPDDDDDDDDDDDDDDDDPDPPDDDDDDDDDDDDDPDDDDDPDDDDDDDD